Protein AF-0000000066468882 (afdb_homodimer)

Structure (mmCIF, N/CA/C/O backbone):
data_AF-0000000066468882-model_v1
#
loop_
_entity.id
_entity.type
_entity.pdbx_description
1 polymer 'Vitelline membrane outer layer protein 1 homolog'
#
loop_
_atom_site.group_PDB
_atom_site.id
_atom_site.type_symbol
_atom_site.label_atom_id
_atom_site.label_alt_id
_atom_site.label_comp_id
_atom_site.label_asym_id
_atom_site.label_entity_id
_atom_site.label_seq_id
_atom_site.pdbx_PDB_ins_code
_atom_site.Cartn_x
_atom_site.Cartn_y
_atom_site.Cartn_z
_atom_site.occupancy
_atom_site.B_iso_or_equiv
_atom_site.auth_seq_id
_atom_site.auth_comp_id
_atom_site.auth_asym_id
_atom_site.auth_atom_id
_atom_site.pdbx_PDB_model_num
ATOM 1 N N . MET A 1 1 ? -18.875 18.094 -6.953 1 34.47 1 MET A N 1
ATOM 2 C CA . MET A 1 1 ? -19.219 16.984 -6.059 1 34.47 1 MET A CA 1
ATOM 3 C C . MET A 1 1 ? -18.297 16.969 -4.836 1 34.47 1 MET A C 1
ATOM 5 O O . MET A 1 1 ? -17.078 17.047 -4.969 1 34.47 1 MET A O 1
ATOM 9 N N . ARG A 1 2 ? -18.766 17.344 -3.701 1 42.16 2 ARG A N 1
ATOM 10 C CA . ARG A 1 2 ? -18 17.547 -2.471 1 42.16 2 ARG A CA 1
ATOM 11 C C . ARG A 1 2 ? -17.25 16.266 -2.094 1 42.16 2 ARG A C 1
ATOM 13 O O . ARG A 1 2 ? -17.828 15.18 -2.094 1 42.16 2 ARG A O 1
ATOM 20 N N . GLU A 1 3 ? -15.914 16.344 -2.227 1 56.5 3 GLU A N 1
ATOM 21 C CA . GLU A 1 3 ? -15.141 15.164 -1.824 1 56.5 3 GLU A CA 1
ATOM 22 C C . GLU A 1 3 ? -15.539 14.695 -0.427 1 56.5 3 GLU A C 1
ATOM 24 O O . GLU A 1 3 ? -15.984 15.5 0.399 1 56.5 3 GLU A O 1
ATOM 29 N N . GLY A 1 4 ? -15.977 13.539 -0.253 1 59.12 4 GLY A N 1
ATOM 30 C CA . GLY A 1 4 ? -16.266 12.984 1.059 1 59.12 4 GLY A CA 1
ATOM 31 C C . GLY A 1 4 ? -15.164 13.242 2.07 1 59.12 4 GLY A C 1
ATOM 32 O O . GLY A 1 4 ? -14.102 13.758 1.723 1 59.12 4 GLY A O 1
ATOM 33 N N . PRO A 1 5 ? -15.336 13.086 3.314 1 67.44 5 PRO A N 1
ATOM 34 C CA . PRO A 1 5 ? -14.406 13.406 4.398 1 67.44 5 PRO A CA 1
ATOM 35 C C . PRO A 1 5 ? -13.039 12.758 4.207 1 67.44 5 PRO A C 1
ATOM 37 O O . PRO A 1 5 ? -12.055 13.203 4.809 1 67.44 5 PRO A O 1
ATOM 40 N N . PHE A 1 6 ? -12.953 11.773 3.312 1 76.81 6 PHE A N 1
ATOM 41 C CA . PHE A 1 6 ? -11.68 11.102 3.096 1 76.81 6 PHE A CA 1
ATOM 42 C C . PHE A 1 6 ? -11.125 11.43 1.715 1 76.81 6 PHE A C 1
ATOM 44 O O . PHE A 1 6 ? -10.117 10.859 1.294 1 76.81 6 PHE A O 1
ATOM 51 N N . GLY A 1 7 ? -11.797 12.359 1.016 1 85.12 7 GLY A N 1
ATOM 52 C CA . GLY A 1 7 ? -11.32 12.727 -0.309 1 85.12 7 GLY A CA 1
ATOM 53 C C . GLY A 1 7 ? -12.117 12.086 -1.427 1 85.12 7 GLY A C 1
ATOM 54 O O . GLY A 1 7 ? -13.242 11.625 -1.209 1 85.12 7 GLY A O 1
ATOM 55 N N . LYS A 1 8 ? -11.648 12.172 -2.568 1 88.94 8 LYS A N 1
ATOM 56 C CA . LYS A 1 8 ? -12.344 11.688 -3.754 1 88.94 8 LYS A CA 1
ATOM 57 C C . LYS A 1 8 ? -11.703 10.398 -4.273 1 88.94 8 LYS A C 1
ATOM 59 O O . LYS A 1 8 ? -10.484 10.242 -4.227 1 88.94 8 LYS A O 1
ATOM 64 N N . TRP A 1 9 ? -12.578 9.453 -4.715 1 94.75 9 TRP A N 1
ATOM 65 C CA . TRP A 1 9 ? -12.109 8.281 -5.445 1 94.75 9 TRP A CA 1
ATOM 66 C C . TRP A 1 9 ? -11.836 8.617 -6.906 1 94.75 9 TRP A C 1
ATOM 68 O O . TRP A 1 9 ? -12.688 9.188 -7.59 1 94.75 9 TRP A O 1
ATOM 78 N N . TYR A 1 10 ? -10.617 8.273 -7.316 1 95.25 10 TYR A N 1
ATOM 79 C CA . TYR A 1 10 ? -10.281 8.398 -8.727 1 95.25 10 TYR A CA 1
ATOM 80 C C . TYR A 1 10 ? -10.641 7.121 -9.492 1 95.25 10 TYR A C 1
ATOM 82 O O . TYR A 1 10 ? -11.008 6.113 -8.883 1 95.25 10 TYR A O 1
ATOM 90 N N . ASP A 1 11 ? -10.539 7.199 -10.781 1 96.5 11 ASP A N 1
ATOM 91 C CA . ASP A 1 11 ? -10.922 6.066 -11.617 1 96.5 11 ASP A CA 1
ATOM 92 C C . ASP A 1 11 ? -9.961 4.895 -11.438 1 96.5 11 ASP A C 1
ATOM 94 O O . ASP A 1 11 ? -8.781 5.09 -11.141 1 96.5 11 ASP A O 1
ATOM 98 N N . PHE A 1 12 ? -10.562 3.732 -11.633 1 97.81 12 PHE A N 1
ATOM 99 C CA . PHE A 1 12 ? -9.727 2.543 -11.656 1 97.81 12 PHE A CA 1
ATOM 100 C C . PHE A 1 12 ? -8.727 2.611 -12.805 1 97.81 12 PHE A C 1
ATOM 102 O O . PHE A 1 12 ? -9.07 3.033 -13.906 1 97.81 12 PHE A O 1
ATOM 109 N N . GLN A 1 13 ? -7.527 2.229 -12.539 1 97.88 13 GLN A N 1
ATOM 110 C CA . GLN A 1 13 ? -6.484 1.969 -13.523 1 97.88 13 GLN A CA 1
ATOM 111 C C . GLN A 1 13 ? -6.176 0.477 -13.617 1 97.88 13 GLN A C 1
ATOM 113 O O . GLN A 1 13 ? -6.043 -0.199 -12.594 1 97.88 13 GLN A O 1
ATOM 118 N N . TYR A 1 14 ? -6.004 -0.008 -14.859 1 97.88 14 TYR A N 1
ATOM 119 C CA . TYR A 1 14 ? -5.797 -1.44 -15.047 1 97.88 14 TYR A CA 1
ATOM 120 C C . TYR A 1 14 ? -4.5 -1.711 -15.797 1 97.88 14 TYR A C 1
ATOM 122 O O . TYR A 1 14 ? -4.145 -0.978 -16.719 1 97.88 14 TYR A O 1
ATOM 130 N N . CYS A 1 15 ? -3.924 -2.818 -15.367 1 97.06 15 CYS A N 1
ATOM 131 C CA . CYS A 1 15 ? -2.818 -3.334 -16.156 1 97.06 15 CYS A CA 1
ATOM 132 C C . CYS A 1 15 ? -3.305 -3.816 -17.531 1 97.06 15 CYS A C 1
ATOM 134 O O . CYS A 1 15 ? -4.453 -4.242 -17.656 1 97.06 15 CYS A O 1
ATOM 136 N N . PRO A 1 16 ? -2.34 -3.727 -18.562 1 95.19 16 PRO A N 1
ATOM 137 C CA . PRO A 1 16 ? -2.678 -4.359 -19.844 1 95.19 16 PRO A CA 1
ATOM 138 C C . PRO A 1 16 ? -2.982 -5.848 -19.703 1 95.19 16 PRO A C 1
ATOM 140 O O . PRO A 1 16 ? -2.646 -6.457 -18.688 1 95.19 16 PRO A O 1
ATOM 143 N N . ASN A 1 17 ? -3.502 -6.395 -20.797 1 92.5 17 ASN A N 1
ATOM 144 C CA . ASN A 1 17 ? -3.922 -7.793 -20.781 1 92.5 17 ASN A CA 1
ATOM 145 C C . ASN A 1 17 ? -2.783 -8.719 -20.375 1 92.5 17 ASN A C 1
ATOM 147 O O . ASN A 1 17 ? -1.642 -8.539 -20.797 1 92.5 17 ASN A O 1
ATOM 151 N N . ASN A 1 18 ? -3.066 -9.648 -19.422 1 90.25 18 ASN A N 1
ATOM 152 C CA . ASN A 1 18 ? -2.188 -10.734 -19 1 90.25 18 ASN A CA 1
ATOM 153 C C . ASN A 1 18 ? -1.097 -10.234 -18.062 1 90.25 18 ASN A C 1
ATOM 155 O O . ASN A 1 18 ? -0.127 -10.945 -17.781 1 90.25 18 ASN A O 1
ATOM 159 N N . LEU A 1 19 ? -1.246 -8.977 -17.703 1 93.31 19 LEU A N 1
ATOM 160 C CA . LEU A 1 19 ? -0.323 -8.445 -16.703 1 93.31 19 LEU A CA 1
ATOM 161 C C . LEU A 1 19 ? -1.025 -8.242 -15.367 1 93.31 19 LEU A C 1
ATOM 163 O O . LEU A 1 19 ? -2.244 -8.062 -15.328 1 93.31 19 LEU A O 1
ATOM 167 N N . VAL A 1 20 ? -0.262 -8.32 -14.328 1 94.5 20 VAL A N 1
ATOM 168 C CA . VAL A 1 20 ? -0.757 -8.102 -12.977 1 94.5 20 VAL A CA 1
ATOM 169 C C . VAL A 1 20 ? 0.177 -7.145 -12.234 1 94.5 20 VAL A C 1
ATOM 171 O O . VAL A 1 20 ? 1.27 -6.836 -12.711 1 94.5 20 VAL A O 1
ATOM 174 N N . ILE A 1 21 ? -0.266 -6.66 -11.102 1 94.81 21 ILE A N 1
ATOM 175 C CA . ILE A 1 21 ? 0.556 -5.75 -10.312 1 94.81 21 ILE A CA 1
ATOM 176 C C . ILE A 1 21 ? 1.618 -6.543 -9.555 1 94.81 21 ILE A C 1
ATOM 178 O O . ILE A 1 21 ? 1.295 -7.477 -8.812 1 94.81 21 ILE A O 1
ATOM 182 N N . VAL A 1 22 ? 2.881 -6.148 -9.742 1 93.25 22 VAL A N 1
ATOM 183 C CA . VAL A 1 22 ? 3.963 -6.957 -9.188 1 93.25 22 VAL A CA 1
ATOM 184 C C . VAL A 1 22 ? 4.824 -6.105 -8.258 1 93.25 22 VAL A C 1
ATOM 186 O O . VAL A 1 22 ? 5.805 -6.594 -7.691 1 93.25 22 VAL A O 1
ATOM 189 N N . GLY A 1 23 ? 4.516 -4.828 -8.07 1 94.69 23 GLY A N 1
ATOM 190 C CA . GLY A 1 23 ? 5.293 -3.93 -7.234 1 94.69 23 GLY A CA 1
ATOM 191 C C . GLY A 1 23 ? 4.656 -2.561 -7.074 1 94.69 23 GLY A C 1
ATOM 192 O O . GLY A 1 23 ? 3.557 -2.32 -7.574 1 94.69 23 GLY A O 1
ATOM 193 N N . PHE A 1 24 ? 5.348 -1.737 -6.406 1 96.75 24 PHE A N 1
ATOM 194 C CA . PHE A 1 24 ? 4.797 -0.41 -6.156 1 96.75 24 PHE A CA 1
ATOM 195 C C . PHE A 1 24 ? 5.891 0.551 -5.699 1 96.75 24 PHE A C 1
ATOM 197 O O . PHE A 1 24 ? 7.016 0.134 -5.422 1 96.75 24 PHE A O 1
ATOM 204 N N . ARG A 1 25 ? 5.574 1.765 -5.652 1 97.5 25 ARG A N 1
ATOM 205 C CA . ARG A 1 25 ? 6.254 2.809 -4.895 1 97.5 25 ARG A CA 1
ATOM 206 C C . ARG A 1 25 ? 5.254 3.834 -4.359 1 97.5 25 ARG A C 1
ATOM 208 O O . ARG A 1 25 ? 4.172 4 -4.922 1 97.5 25 ARG A O 1
ATOM 215 N N . LEU A 1 26 ? 5.66 4.52 -3.246 1 96.62 26 LEU A N 1
ATOM 216 C CA . LEU A 1 26 ? 4.82 5.566 -2.67 1 96.62 26 LEU A CA 1
ATOM 217 C C . LEU A 1 26 ? 5.402 6.945 -2.959 1 96.62 26 LEU A C 1
ATOM 219 O O . LEU A 1 26 ? 6.609 7.082 -3.174 1 96.62 26 LEU A O 1
ATOM 223 N N . LYS A 1 27 ? 4.504 7.941 -3.092 1 93.38 27 LYS A N 1
ATOM 224 C CA . LYS A 1 27 ? 4.902 9.352 -3.07 1 93.38 27 LYS A CA 1
ATOM 225 C C . LYS A 1 27 ? 4.66 9.969 -1.696 1 93.38 27 LYS A C 1
ATOM 227 O O . LYS A 1 27 ? 3.535 9.953 -1.193 1 93.38 27 LYS A O 1
ATOM 232 N N . SER A 1 28 ? 5.734 10.414 -1.052 1 89.5 28 SER A N 1
ATOM 23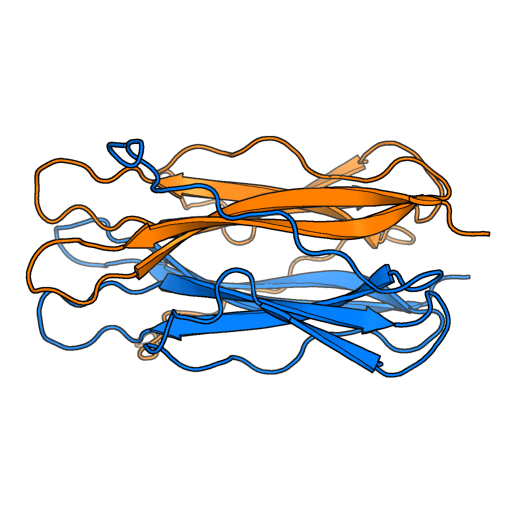3 C CA . SER A 1 28 ? 5.594 10.922 0.312 1 89.5 28 SER A CA 1
ATOM 234 C C . SER A 1 28 ? 6.137 12.336 0.437 1 89.5 28 SER A C 1
ATOM 236 O O . SER A 1 28 ? 6.973 12.766 -0.366 1 89.5 28 SER A O 1
ATOM 238 N N . GLU A 1 29 ? 5.621 13.078 1.418 1 81.94 29 GLU A N 1
ATOM 239 C CA . GLU A 1 29 ? 6.094 14.43 1.711 1 81.94 29 GLU A CA 1
ATOM 240 C C . GLU A 1 29 ? 6.668 14.516 3.121 1 81.94 29 GLU A C 1
ATOM 242 O O . GLU A 1 29 ? 6.141 13.906 4.055 1 81.94 29 GLU A O 1
ATOM 247 N N . ARG A 1 30 ? 7.816 15.242 3.229 1 68.5 30 ARG A N 1
ATOM 248 C CA . ARG A 1 30 ? 8.5 15.461 4.5 1 68.5 30 ARG A CA 1
ATOM 249 C C . ARG A 1 30 ? 7.762 16.5 5.344 1 68.5 30 ARG A C 1
ATOM 251 O O . ARG A 1 30 ? 7.016 17.328 4.812 1 68.5 30 ARG A O 1
ATOM 258 N N . GLN A 1 31 ? 8.086 16.25 6.723 1 60.16 31 GLN A N 1
ATOM 259 C CA . GLN A 1 31 ? 7.574 17.266 7.633 1 60.16 31 GLN A CA 1
ATOM 260 C C . GLN A 1 31 ? 8.211 18.625 7.359 1 60.16 31 GLN A C 1
ATOM 262 O O . GLN A 1 31 ? 9.438 18.734 7.273 1 60.16 31 GLN A O 1
ATOM 267 N N . SER A 1 32 ? 7.742 19.391 6.574 1 52.97 32 SER A N 1
ATOM 268 C CA . SER A 1 32 ? 8.305 20.734 6.5 1 52.97 32 SER A CA 1
ATOM 269 C C . SER A 1 32 ? 7.883 21.578 7.699 1 52.97 32 SER A C 1
ATOM 271 O O . SER A 1 32 ? 6.949 21.219 8.414 1 52.97 32 SER A O 1
ATOM 273 N N . ASN A 1 33 ? 8.789 22.516 8.281 1 45.72 33 ASN A N 1
ATOM 274 C CA . ASN A 1 33 ? 8.57 23.484 9.344 1 45.72 33 ASN A CA 1
ATOM 275 C C . ASN A 1 33 ? 7.105 23.906 9.422 1 45.72 33 ASN A C 1
ATOM 277 O O . ASN A 1 33 ? 6.664 24.453 10.438 1 45.72 33 ASN A O 1
ATOM 281 N N . ALA A 1 34 ? 6.605 24.469 8.445 1 44.84 34 ALA A N 1
ATOM 282 C CA . ALA A 1 34 ? 5.258 25.016 8.586 1 44.84 34 ALA A CA 1
ATOM 283 C C . ALA A 1 34 ? 4.266 23.922 8.992 1 44.84 34 ALA A C 1
ATOM 285 O O . ALA A 1 34 ? 4.648 22.766 9.188 1 44.84 34 ALA A O 1
ATOM 286 N N . VAL A 1 35 ? 2.998 24.109 8.953 1 45.34 35 VAL A N 1
ATOM 287 C CA . VAL A 1 35 ? 1.764 23.344 9.109 1 45.34 35 VAL A CA 1
ATOM 288 C C . VAL A 1 35 ? 1.921 21.969 8.461 1 45.34 35 VAL A C 1
ATOM 290 O O . VAL A 1 35 ? 0.93 21.281 8.195 1 45.34 35 VAL A O 1
ATOM 293 N N . ASP A 1 36 ? 3.098 21.484 8.047 1 48.78 36 ASP A N 1
ATOM 294 C CA . ASP A 1 36 ? 3.426 20.594 6.938 1 48.78 36 ASP A CA 1
ATOM 295 C C . ASP A 1 36 ? 3.059 19.141 7.266 1 48.78 36 ASP A C 1
ATOM 297 O O . ASP A 1 36 ? 3.486 18.609 8.289 1 48.78 36 ASP A O 1
ATOM 301 N N . ASP A 1 37 ? 2.107 18.547 6.711 1 56.31 37 ASP A N 1
ATOM 302 C CA . ASP A 1 37 ? 1.443 17.266 6.547 1 56.31 37 ASP A CA 1
ATOM 303 C C . ASP A 1 37 ? 2.428 16.188 6.078 1 56.31 37 ASP A C 1
ATOM 305 O O . ASP A 1 37 ? 3.291 16.453 5.238 1 56.31 37 ASP A O 1
ATOM 309 N N . ALA A 1 38 ? 2.828 15.164 7.047 1 67.06 38 ALA A N 1
ATOM 310 C CA . ALA A 1 38 ? 3.617 13.992 6.68 1 67.06 38 ALA A CA 1
ATOM 311 C C . ALA A 1 38 ? 2.715 12.82 6.301 1 67.06 38 ALA A C 1
ATOM 313 O O . ALA A 1 38 ? 1.616 12.672 6.84 1 67.06 38 ALA A O 1
ATOM 314 N N . GLY A 1 39 ? 3.029 12.266 5.215 1 85.38 39 GLY A N 1
ATOM 315 C CA . GLY A 1 39 ? 2.352 11.031 4.863 1 85.38 39 GLY A CA 1
ATOM 316 C C . GLY A 1 39 ? 2.428 10.711 3.383 1 85.38 39 GLY A C 1
ATOM 317 O O . GLY A 1 39 ? 3.016 11.469 2.607 1 85.38 39 GLY A O 1
ATOM 318 N N . ALA A 1 40 ? 1.896 9.656 3.09 1 91.25 40 ALA A N 1
ATOM 319 C CA . ALA A 1 40 ? 1.792 9.258 1.688 1 91.25 40 ALA A CA 1
ATOM 320 C C . ALA A 1 40 ? 0.794 10.141 0.943 1 91.25 40 ALA A C 1
ATOM 322 O O . ALA A 1 40 ? -0.266 10.477 1.478 1 91.25 40 ALA A O 1
ATOM 323 N N . LEU A 1 41 ? 1.202 10.531 -0.207 1 89.88 41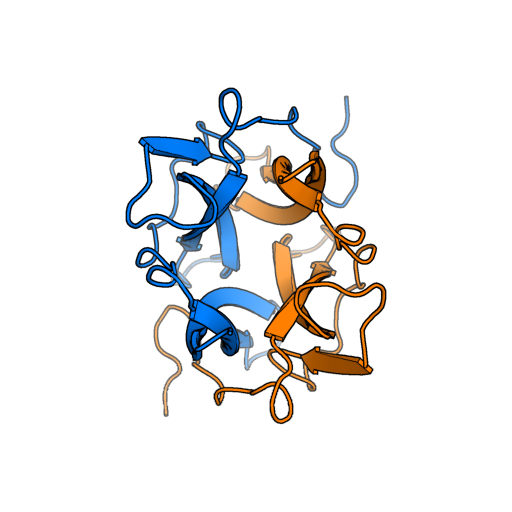 LEU A N 1
ATOM 324 C CA . LEU A 1 41 ? 0.381 11.414 -1.027 1 89.88 41 LEU A CA 1
ATOM 325 C C . LEU A 1 41 ? -0.222 10.656 -2.205 1 89.88 41 LEU A C 1
ATOM 327 O O . LEU A 1 41 ? -1.258 11.055 -2.742 1 89.88 41 LEU A O 1
ATOM 331 N N . ASN A 1 42 ? 0.467 9.656 -2.652 1 94.25 42 ASN A N 1
ATOM 332 C CA . ASN A 1 42 ? 0.094 8.898 -3.842 1 94.25 42 ASN A CA 1
ATOM 333 C C . ASN A 1 42 ? 0.778 7.535 -3.873 1 94.25 42 ASN A C 1
ATOM 335 O O . ASN A 1 42 ? 1.616 7.238 -3.021 1 94.25 42 ASN A O 1
ATOM 339 N N . ILE A 1 43 ? 0.306 6.648 -4.777 1 97.81 43 ILE A N 1
ATOM 340 C CA . ILE A 1 43 ? 0.93 5.352 -5.023 1 97.81 43 ILE A CA 1
ATOM 341 C C . ILE A 1 43 ? 1.072 5.121 -6.527 1 97.81 43 ILE A C 1
ATOM 343 O O . ILE A 1 43 ? 0.202 5.52 -7.309 1 97.81 43 ILE A O 1
ATOM 347 N N . ALA A 1 44 ? 2.191 4.59 -6.902 1 98 44 ALA A N 1
ATOM 348 C CA . ALA A 1 44 ? 2.371 4.016 -8.234 1 98 44 ALA A CA 1
ATOM 349 C C . ALA A 1 44 ? 2.568 2.504 -8.156 1 98 44 ALA A C 1
ATOM 351 O O . ALA A 1 44 ? 3.256 2.008 -7.258 1 98 44 ALA A O 1
ATOM 352 N N . VAL A 1 45 ? 1.915 1.81 -9.188 1 97.38 45 VAL A N 1
ATOM 353 C CA . VAL A 1 45 ? 2.062 0.357 -9.203 1 97.38 45 VAL A CA 1
ATOM 354 C C . VAL A 1 45 ? 2.672 -0.085 -10.531 1 97.38 45 VAL A C 1
ATOM 356 O O . VAL A 1 45 ? 2.547 0.612 -11.547 1 97.38 45 VAL A O 1
ATOM 359 N N . PHE A 1 46 ? 3.299 -1.261 -10.492 1 96.31 46 PHE A N 1
ATOM 360 C CA . PHE A 1 46 ? 4.012 -1.812 -11.641 1 96.31 46 PHE A CA 1
ATOM 361 C C . PHE A 1 46 ? 3.289 -3.037 -12.188 1 96.31 46 PHE A C 1
ATOM 363 O O . PHE A 1 46 ? 2.955 -3.955 -11.438 1 96.31 46 PHE A O 1
ATOM 370 N N . CYS A 1 47 ? 3.119 -3.029 -13.508 1 96.06 47 CYS A N 1
ATOM 371 C CA . CYS A 1 47 ? 2.496 -4.168 -14.172 1 96.06 47 CYS A CA 1
ATOM 372 C C . CYS A 1 47 ? 3.547 -5.074 -14.797 1 96.06 47 CYS A C 1
ATOM 374 O O . CYS A 1 47 ? 4.426 -4.605 -15.523 1 96.06 47 CYS A O 1
ATOM 376 N N . GLY A 1 48 ? 3.436 -6.301 -14.461 1 93.38 48 GLY A N 1
ATOM 377 C CA . GLY A 1 48 ? 4.289 -7.32 -15.039 1 93.38 48 GLY A CA 1
ATOM 378 C C . GLY A 1 48 ? 3.641 -8.695 -15.078 1 93.38 48 GLY A C 1
ATOM 379 O O . GLY A 1 48 ? 2.447 -8.828 -14.797 1 93.38 48 GLY A O 1
ATOM 380 N N . THR A 1 49 ? 4.398 -9.633 -15.594 1 87.38 49 THR A N 1
ATOM 381 C CA . THR A 1 49 ? 3.924 -11.008 -15.586 1 87.38 49 THR A CA 1
ATOM 382 C C . THR A 1 49 ? 4.113 -11.641 -14.211 1 87.38 49 THR A C 1
ATOM 384 O O . THR A 1 49 ? 5.023 -11.266 -13.469 1 87.38 49 THR A O 1
ATOM 387 N N . PRO A 1 50 ? 3.146 -12.453 -13.758 1 76.31 50 PRO A N 1
ATOM 388 C CA . PRO A 1 50 ? 3.262 -13.055 -12.422 1 76.31 50 PRO A CA 1
ATOM 389 C C . PRO A 1 50 ? 4.621 -13.703 -12.188 1 76.31 50 PRO A C 1
ATOM 391 O O . PRO A 1 50 ? 5.09 -13.766 -11.047 1 76.31 50 PRO A O 1
ATOM 394 N N . ASN A 1 51 ? 5.27 -14.211 -13.164 1 67.06 51 ASN A N 1
ATOM 395 C CA . ASN A 1 51 ? 6.465 -15.031 -12.984 1 67.06 51 ASN A CA 1
ATOM 396 C C . ASN A 1 51 ? 7.715 -14.32 -13.5 1 67.06 51 ASN A C 1
ATOM 398 O O . ASN A 1 51 ? 8.758 -14.953 -13.688 1 67.06 51 ASN A O 1
ATOM 402 N N . HIS A 1 52 ? 7.547 -13.094 -13.852 1 60.78 52 HIS A N 1
ATOM 403 C CA . HIS A 1 52 ? 8.742 -12.539 -14.469 1 60.78 52 HIS A CA 1
ATOM 404 C C . HIS A 1 52 ? 9.133 -11.219 -13.812 1 60.78 52 HIS A C 1
ATOM 406 O O . HIS A 1 52 ? 8.281 -10.516 -13.266 1 60.78 52 HIS A O 1
ATOM 412 N N . ARG A 1 53 ? 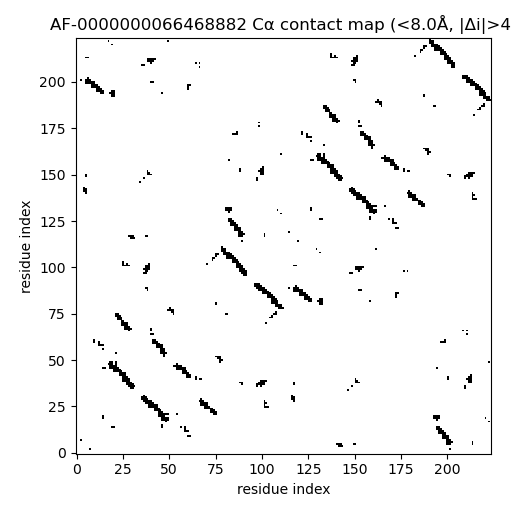10.438 -11.023 -14.031 1 62.59 53 ARG A N 1
ATOM 413 C CA . ARG A 1 53 ? 11.141 -9.836 -13.555 1 62.59 53 ARG A CA 1
ATOM 414 C C . ARG A 1 53 ? 10.781 -8.617 -14.398 1 62.59 53 ARG A C 1
ATOM 416 O O . ARG A 1 53 ? 10.539 -8.734 -15.602 1 62.59 53 ARG A O 1
ATOM 423 N N . GLY A 1 54 ? 10.594 -7.59 -13.734 1 68.5 54 GLY A N 1
ATOM 424 C CA . GLY A 1 54 ? 10.461 -6.301 -14.391 1 68.5 54 GLY A CA 1
ATOM 425 C C . GLY A 1 54 ? 9.023 -5.848 -14.523 1 68.5 54 GLY A C 1
ATOM 426 O O . GLY A 1 54 ? 8.102 -6.543 -14.086 1 68.5 54 GLY A O 1
ATOM 427 N N . HIS A 1 55 ? 8.891 -4.648 -14.648 1 77.75 55 HIS A N 1
ATOM 428 C CA . HIS A 1 55 ? 7.562 -4.113 -14.93 1 77.75 55 HIS A CA 1
ATOM 429 C C . HIS A 1 55 ? 7.523 -3.449 -16.312 1 77.75 55 HIS A C 1
ATOM 431 O O . HIS A 1 55 ? 8.555 -2.996 -16.812 1 77.75 55 HIS A O 1
ATOM 437 N N . ILE A 1 56 ? 6.469 -3.613 -16.922 1 81.88 56 ILE A N 1
ATOM 438 C CA . ILE A 1 56 ? 6.238 -3.143 -18.281 1 81.88 56 ILE A CA 1
ATOM 439 C C . ILE A 1 56 ? 5.559 -1.776 -18.25 1 81.88 56 ILE A C 1
ATOM 441 O O . ILE A 1 56 ? 5.91 -0.88 -19.016 1 81.88 56 ILE A O 1
ATOM 445 N N . VAL A 1 57 ? 4.66 -1.651 -17.391 1 92.81 57 VAL A N 1
ATOM 446 C CA . VAL A 1 57 ? 3.834 -0.451 -17.328 1 92.81 57 VAL A CA 1
ATOM 447 C C . VAL A 1 57 ? 3.752 0.034 -15.875 1 92.81 57 VAL A C 1
ATOM 449 O O . VAL A 1 57 ? 3.678 -0.774 -14.945 1 92.81 57 VAL A O 1
ATOM 452 N N . THR A 1 58 ? 3.824 1.332 -15.734 1 96.19 58 THR A N 1
ATOM 453 C CA . THR A 1 58 ? 3.588 1.96 -14.438 1 96.19 58 THR A CA 1
ATOM 454 C C . THR A 1 58 ? 2.248 2.689 -14.43 1 96.19 58 THR A C 1
ATOM 456 O O . THR A 1 58 ? 1.929 3.426 -15.359 1 96.19 58 THR A O 1
ATOM 459 N N . LEU A 1 59 ? 1.441 2.412 -13.383 1 97.31 59 LEU A N 1
ATOM 460 C CA . LEU A 1 59 ? 0.186 3.117 -13.141 1 97.31 59 LEU A CA 1
ATOM 461 C C . LEU A 1 59 ? 0.284 3.992 -11.898 1 97.31 59 LEU A C 1
ATOM 463 O O . LEU A 1 59 ? 0.807 3.559 -10.867 1 97.31 59 LEU A O 1
ATOM 467 N N . GLU A 1 60 ? -0.199 5.23 -12.055 1 96.5 60 GLU A N 1
ATOM 468 C CA . GLU A 1 60 ? -0.256 6.117 -10.891 1 96.5 60 GLU A CA 1
ATOM 469 C C . GLU A 1 60 ? -1.688 6.277 -10.391 1 96.5 60 GLU A C 1
ATOM 471 O O . GLU A 1 60 ? -2.621 6.402 -11.188 1 96.5 60 GLU A O 1
ATOM 476 N N . GLY A 1 61 ? -1.836 6.223 -9.062 1 96.31 61 GLY A N 1
ATOM 477 C CA . GLY A 1 61 ? -3.156 6.469 -8.508 1 96.31 61 GLY A CA 1
ATOM 478 C C . GLY A 1 61 ? -3.789 7.75 -9.016 1 96.31 61 GLY A C 1
ATOM 479 O O . GLY A 1 61 ? -4.961 7.758 -9.406 1 96.31 61 GLY A O 1
ATOM 480 N N . GLU A 1 62 ? -2.998 8.797 -8.961 1 93.56 62 GLU A N 1
ATOM 481 C CA . GLU A 1 62 ? -3.383 10.086 -9.516 1 93.56 62 GLU A CA 1
ATOM 482 C C . GLU A 1 62 ? -2.176 10.82 -10.094 1 93.56 62 GLU A C 1
ATOM 484 O O . GLU A 1 62 ? -1.291 11.258 -9.359 1 93.56 62 GLU A O 1
ATOM 489 N N . VAL A 1 63 ? -2.215 11.062 -11.414 1 92.06 63 VAL A N 1
ATOM 490 C CA . VAL A 1 63 ? -1.046 11.539 -12.141 1 92.06 63 VAL A CA 1
ATOM 491 C C . VAL A 1 63 ? -0.825 13.023 -11.844 1 92.06 63 VAL A C 1
ATOM 493 O O . VAL A 1 63 ? 0.258 13.555 -12.094 1 92.06 63 VAL A O 1
ATOM 496 N N . ASN A 1 64 ? -1.779 13.758 -11.258 1 88.81 64 ASN A N 1
ATOM 497 C CA . ASN A 1 64 ? -1.689 15.203 -11.086 1 88.81 64 ASN A CA 1
ATOM 498 C C . ASN A 1 64 ? -1.132 15.57 -9.711 1 88.81 64 ASN A C 1
ATOM 500 O O . ASN A 1 64 ? -1.081 16.75 -9.352 1 88.81 64 ASN A O 1
ATOM 504 N N . ILE A 1 65 ? -0.844 14.539 -8.93 1 87.5 65 ILE A N 1
ATOM 505 C CA . ILE A 1 65 ? -0.178 14.836 -7.668 1 87.5 65 ILE A CA 1
ATOM 506 C C . ILE A 1 65 ? 1.288 15.172 -7.926 1 87.5 65 ILE A C 1
ATOM 508 O O . ILE A 1 65 ? 2.092 14.289 -8.234 1 87.5 65 ILE A O 1
ATOM 512 N N . LYS A 1 66 ? 1.663 16.438 -7.707 1 83.44 66 LYS A N 1
ATOM 513 C CA . LYS A 1 66 ? 2.998 16.906 -8.078 1 83.44 66 LYS A CA 1
ATOM 514 C C . LYS A 1 66 ? 3.904 17 -6.852 1 83.44 66 LYS A C 1
ATOM 516 O O . LYS A 1 66 ? 5.129 17.016 -6.98 1 83.44 66 LYS A O 1
ATOM 521 N N . SER A 1 67 ? 3.371 17.109 -5.742 1 81.88 67 SER A N 1
ATOM 522 C CA . SER A 1 67 ? 4.148 17.234 -4.516 1 81.88 67 SER A CA 1
ATOM 523 C C . SER A 1 67 ? 4.738 15.898 -4.098 1 81.88 67 SER A C 1
ATOM 525 O O . SER A 1 67 ? 4.309 14.844 -4.578 1 81.88 67 SER A O 1
ATOM 527 N N . GLY A 1 68 ? 5.734 16 -3.217 1 86.5 68 GLY A N 1
ATOM 528 C CA . GLY A 1 68 ? 6.301 14.797 -2.637 1 86.5 68 GLY A CA 1
ATOM 529 C C . GLY A 1 68 ? 7.387 14.172 -3.496 1 86.5 68 GLY A C 1
ATOM 530 O O . GLY A 1 68 ? 7.703 14.688 -4.57 1 86.5 68 GLY A O 1
ATOM 531 N N . LYS A 1 69 ? 7.973 13.156 -2.969 1 89.12 69 LYS A N 1
ATOM 532 C CA . LYS A 1 69 ? 9.016 12.375 -3.635 1 89.12 69 LYS A CA 1
ATOM 533 C C . LYS A 1 69 ? 8.672 10.891 -3.635 1 89.12 69 LYS A C 1
ATOM 535 O O . LYS A 1 69 ? 8.148 10.367 -2.646 1 89.12 69 LYS A O 1
ATOM 540 N N . TRP A 1 70 ? 9.008 10.281 -4.766 1 94.62 70 TRP A N 1
ATOM 541 C CA . TRP A 1 70 ? 8.781 8.844 -4.852 1 94.62 70 TRP A CA 1
ATOM 542 C C . TRP A 1 70 ? 9.812 8.086 -4.02 1 94.62 70 TRP A C 1
ATOM 544 O O . TRP A 1 70 ? 10.992 8.43 -4.016 1 94.62 70 TRP A O 1
ATOM 554 N N . THR A 1 71 ? 9.273 7.105 -3.336 1 95 71 THR A N 1
ATOM 555 C CA . THR A 1 71 ? 10.156 6.184 -2.633 1 95 71 THR A CA 1
ATOM 556 C C . THR A 1 71 ? 10.773 5.18 -3.605 1 95 71 THR A C 1
ATOM 558 O O . THR A 1 71 ? 10.477 5.207 -4.801 1 95 71 THR A O 1
ATOM 561 N N . ALA A 1 72 ? 11.648 4.355 -3.105 1 94.94 72 ALA A N 1
ATOM 562 C CA . ALA A 1 72 ? 12.25 3.309 -3.928 1 94.94 72 ALA A CA 1
ATOM 563 C C . ALA A 1 72 ? 11.195 2.332 -4.43 1 94.94 72 ALA A C 1
ATOM 565 O O . ALA A 1 72 ? 10.203 2.076 -3.746 1 94.94 72 ALA A O 1
ATOM 566 N N . ASP A 1 73 ? 11.516 1.761 -5.59 1 94.56 73 ASP A N 1
ATOM 567 C CA . ASP A 1 73 ? 10.641 0.731 -6.137 1 94.56 73 ASP A CA 1
ATOM 568 C C . ASP A 1 73 ? 10.695 -0.542 -5.297 1 94.56 73 ASP A C 1
ATOM 570 O O . ASP A 1 73 ? 11.773 -0.999 -4.922 1 94.56 73 ASP A O 1
ATOM 574 N N . GLN A 1 74 ? 9.516 -1.106 -5.07 1 94.44 74 GLN A N 1
ATOM 575 C CA . GLN A 1 74 ? 9.406 -2.367 -4.344 1 94.44 74 GLN A CA 1
ATOM 576 C C . GLN A 1 74 ? 8.859 -3.473 -5.242 1 94.44 74 GLN A C 1
ATOM 578 O O . GLN A 1 74 ? 7.762 -3.346 -5.797 1 94.44 74 GLN A O 1
ATOM 583 N N . PHE A 1 75 ? 9.508 -4.578 -5.449 1 92.62 75 PHE A N 1
ATOM 584 C CA . PHE A 1 75 ? 9.039 -5.762 -6.16 1 92.62 75 PHE A CA 1
ATOM 585 C C . PHE A 1 75 ? 9.836 -6.988 -5.75 1 92.62 75 PHE A C 1
ATOM 587 O O . PHE A 1 75 ? 10.938 -6.867 -5.203 1 92.62 75 PHE A O 1
ATOM 594 N N . CYS A 1 76 ? 9.32 -8.086 -6.02 1 92.31 76 CYS A N 1
ATOM 595 C CA . CYS A 1 76 ? 10.016 -9.344 -5.766 1 92.31 76 CYS A CA 1
ATOM 596 C C . CYS A 1 76 ? 10.516 -9.961 -7.062 1 92.31 76 CYS A C 1
ATOM 598 O O . CYS A 1 76 ? 9.891 -9.805 -8.109 1 92.31 76 CYS A O 1
ATOM 600 N N . PRO A 1 77 ? 11.68 -10.68 -6.977 1 88.75 77 PRO A N 1
ATOM 601 C CA . PRO A 1 77 ? 12.094 -11.438 -8.156 1 88.75 77 PRO A CA 1
ATOM 602 C C . PRO A 1 77 ? 11.156 -12.602 -8.469 1 88.75 77 PRO A C 1
ATOM 604 O O . PRO A 1 77 ? 10.258 -12.906 -7.684 1 88.75 77 PRO A O 1
ATOM 607 N N . SER A 1 78 ? 11.414 -13.133 -9.664 1 84.69 78 SER A N 1
ATOM 608 C CA . SER A 1 78 ? 10.617 -14.289 -10.055 1 84.69 78 SER A CA 1
ATOM 609 C C . SER A 1 78 ? 10.68 -15.391 -9.008 1 84.69 78 SER A C 1
ATOM 611 O O . SER A 1 78 ? 11.75 -15.656 -8.438 1 84.69 78 SER A O 1
ATOM 613 N N . ASN A 1 79 ? 9.539 -16.062 -8.711 1 87.5 79 ASN A N 1
ATOM 614 C CA . ASN A 1 79 ? 9.398 -17.188 -7.797 1 87.5 79 ASN A CA 1
ATOM 615 C C . ASN A 1 79 ? 9.508 -16.75 -6.34 1 87.5 79 ASN A C 1
ATOM 617 O O 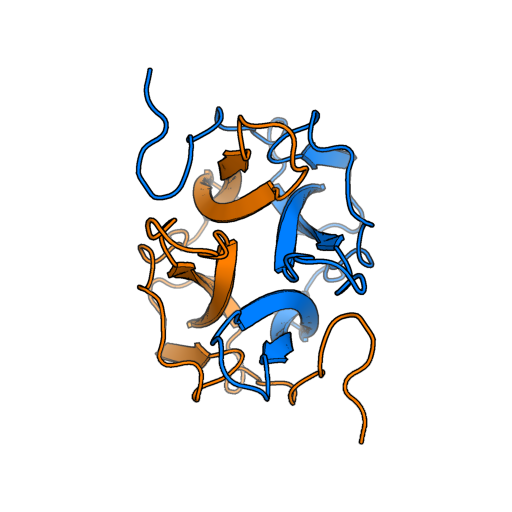. ASN A 1 79 ? 9.781 -17.562 -5.457 1 87.5 79 ASN A O 1
ATOM 621 N N . PHE A 1 80 ? 9.477 -15.492 -6.086 1 90.19 80 PHE A N 1
ATOM 622 C CA . PHE A 1 80 ? 9.414 -14.953 -4.734 1 90.19 80 PHE A CA 1
ATOM 623 C C . PHE A 1 80 ? 8.117 -14.188 -4.516 1 90.19 80 PHE A C 1
ATOM 625 O O . PHE A 1 80 ? 7.508 -13.703 -5.473 1 90.19 80 PHE A O 1
ATOM 632 N N . ALA A 1 81 ? 7.723 -14.07 -3.285 1 91.5 81 ALA A N 1
ATOM 633 C CA . ALA A 1 81 ? 6.559 -13.281 -2.877 1 91.5 81 ALA A CA 1
ATOM 634 C C . ALA A 1 81 ? 6.836 -12.531 -1.578 1 91.5 81 ALA A C 1
ATOM 636 O O . ALA A 1 81 ? 7.703 -12.93 -0.795 1 91.5 81 ALA A O 1
ATOM 637 N N . VAL A 1 82 ? 6.102 -11.422 -1.437 1 94.5 82 VAL A N 1
ATOM 638 C CA . VAL A 1 82 ? 6.32 -10.602 -0.251 1 94.5 82 VAL A CA 1
ATOM 639 C C . VAL A 1 82 ? 5.969 -11.398 1.003 1 94.5 82 VAL A C 1
ATOM 641 O O . VAL A 1 82 ? 4.875 -11.961 1.104 1 94.5 82 VAL A O 1
ATOM 644 N N . CYS A 1 83 ? 6.879 -11.453 1.896 1 96.81 83 CYS A N 1
ATOM 645 C CA . CYS A 1 83 ? 6.605 -12.203 3.119 1 96.81 83 CYS A CA 1
ATOM 646 C C . CYS A 1 83 ? 6.902 -11.359 4.352 1 96.81 83 CYS A C 1
ATOM 648 O O . CYS A 1 83 ? 6.625 -11.773 5.477 1 96.81 83 CYS A O 1
ATOM 650 N N . GLY A 1 84 ? 7.445 -10.148 4.211 1 98 84 GLY A N 1
ATOM 651 C CA . GLY A 1 84 ? 7.738 -9.234 5.305 1 98 84 GLY A CA 1
ATOM 652 C C . GLY A 1 84 ? 7.613 -7.773 4.91 1 98 84 GLY A C 1
ATOM 653 O O . GLY A 1 84 ? 7.863 -7.41 3.758 1 98 84 GLY A O 1
ATOM 654 N N . ILE A 1 85 ? 7.215 -6.938 5.82 1 98.5 85 ILE A N 1
ATOM 655 C CA . ILE A 1 85 ? 7.184 -5.504 5.559 1 98.5 85 ILE A CA 1
ATOM 656 C C . ILE A 1 85 ? 7.688 -4.746 6.781 1 98.5 85 ILE A C 1
ATOM 658 O O . ILE A 1 85 ? 7.656 -5.266 7.898 1 98.5 85 ILE A O 1
ATOM 662 N N . ARG A 1 86 ? 8.117 -3.531 6.629 1 98.25 86 ARG A N 1
ATOM 663 C CA . ARG A 1 86 ? 8.234 -2.512 7.668 1 98.25 86 ARG A CA 1
ATOM 664 C C . ARG A 1 86 ? 7.723 -1.164 7.172 1 98.25 86 ARG A C 1
ATOM 666 O O . ARG A 1 86 ? 7.625 -0.937 5.961 1 98.25 86 ARG A O 1
ATOM 673 N N . THR A 1 87 ? 7.41 -0.378 8.18 1 96.69 87 THR A N 1
ATOM 674 C CA . THR A 1 87 ? 6.785 0.891 7.828 1 96.69 87 THR A CA 1
ATOM 675 C C . THR A 1 87 ? 7.582 2.062 8.398 1 96.69 87 THR A C 1
ATOM 677 O O . THR A 1 87 ? 8.219 1.939 9.445 1 96.69 87 THR A O 1
ATOM 680 N N . GLN A 1 88 ? 7.633 3.135 7.633 1 94.31 88 GLN A N 1
ATOM 681 C CA . GLN A 1 88 ? 8.109 4.434 8.094 1 94.31 88 GLN A CA 1
ATOM 682 C C . GLN A 1 88 ? 6.945 5.359 8.438 1 94.31 88 GLN A C 1
ATOM 684 O O . GLN A 1 88 ? 6.184 5.758 7.551 1 94.31 88 GLN A O 1
ATOM 689 N N . ILE A 1 89 ? 6.84 5.621 9.766 1 90.31 89 ILE A N 1
ATOM 690 C CA . ILE A 1 89 ? 5.684 6.363 10.25 1 90.31 89 ILE A CA 1
ATOM 691 C C . ILE A 1 89 ? 6.145 7.57 11.062 1 90.31 89 ILE A C 1
ATOM 693 O O . ILE A 1 89 ? 7.043 7.453 11.898 1 90.31 89 ILE A O 1
ATOM 697 N N . GLU A 1 90 ? 5.641 8.68 10.68 1 83.88 90 GLU A N 1
ATOM 698 C CA . GLU A 1 90 ? 5.891 9.883 11.461 1 83.88 90 GLU A CA 1
ATOM 699 C C . GLU A 1 90 ? 4.801 10.094 12.516 1 83.88 90 GLU A C 1
ATOM 701 O O . GLU A 1 90 ? 3.625 10.242 12.172 1 83.88 90 GLU A O 1
ATOM 706 N N . LYS A 1 91 ? 5.254 9.945 13.891 1 70.81 91 LYS A N 1
ATOM 707 C CA . LYS A 1 91 ? 4.328 10.219 14.992 1 70.81 91 LYS A CA 1
ATOM 708 C C . LYS A 1 91 ? 4.508 11.641 15.523 1 70.81 91 LYS A C 1
ATOM 710 O O . LYS A 1 91 ? 5.633 12.133 15.625 1 70.81 91 LYS A O 1
ATOM 715 N N . ASP A 1 92 ? 3.602 12.492 15.43 1 57.56 92 ASP A N 1
ATOM 716 C CA . ASP A 1 92 ? 3.852 13.812 16 1 57.56 92 ASP A CA 1
ATOM 717 C C . ASP A 1 92 ? 4 13.719 17.516 1 57.56 92 ASP A C 1
ATOM 719 O O . ASP A 1 92 ? 3.209 13.055 18.188 1 57.56 92 ASP A O 1
ATOM 723 N N . GLN A 1 93 ? 5.176 13.844 18 1 49.44 93 GLN A N 1
ATOM 724 C CA . GLN A 1 93 ? 5.484 13.93 19.422 1 49.44 93 GLN A CA 1
ATOM 725 C C . GLN A 1 93 ? 4.543 14.898 20.125 1 49.44 93 GLN A C 1
ATOM 727 O O . GLN A 1 93 ? 4.352 14.812 21.344 1 49.44 93 GLN A O 1
ATOM 732 N N . GLU A 1 94 ? 4.688 16.156 19.734 1 45.59 94 GLU A N 1
ATOM 733 C CA . GLU A 1 94 ? 4.062 17.188 20.562 1 45.59 94 GLU A CA 1
ATOM 734 C C . GLU A 1 94 ? 2.543 17.078 20.531 1 45.59 94 GLU A C 1
ATOM 736 O O . GLU A 1 94 ? 1.988 16.297 19.75 1 45.59 94 GLU A O 1
ATOM 741 N N . GLU A 1 95 ? 1.883 18.047 21.047 1 40.34 95 GLU A N 1
ATOM 742 C CA . GLU A 1 95 ? 0.479 18.438 21.125 1 40.34 95 GLU A CA 1
ATOM 743 C C . GLU A 1 95 ? -0.134 18.531 19.734 1 40.34 95 GLU A C 1
ATOM 745 O O . GLU A 1 95 ? 0.095 19.516 19.016 1 40.34 95 GLU A O 1
ATOM 750 N N . GLY A 1 96 ? -0.488 17.547 18.953 1 43.56 96 GLY A N 1
ATOM 751 C CA . GLY A 1 96 ? -1.318 17.438 17.766 1 43.56 96 GLY A CA 1
ATOM 752 C C . GLY A 1 96 ? -0.979 16.219 16.906 1 43.56 96 GLY A C 1
ATOM 753 O O . GLY A 1 96 ? 0.191 15.984 16.609 1 43.56 96 GLY A O 1
ATOM 754 N N . ASP A 1 97 ? -1.465 15.109 17.047 1 48.25 97 ASP A N 1
ATOM 755 C CA . ASP A 1 97 ? -1.596 13.711 16.641 1 48.25 97 ASP A CA 1
ATOM 756 C C . ASP A 1 97 ? -1.438 13.555 15.133 1 48.25 97 ASP A C 1
ATOM 758 O O . ASP A 1 97 ? -2.387 13.188 14.445 1 48.25 97 ASP A O 1
ATOM 762 N N . ASP A 1 98 ? -0.562 14.273 14.297 1 57.12 98 ASP A N 1
ATOM 763 C CA . ASP A 1 98 ? -0.6 14.008 12.867 1 57.12 98 ASP A CA 1
ATOM 764 C C . ASP A 1 98 ? 0.177 12.734 12.523 1 57.12 98 ASP A C 1
ATOM 766 O O . ASP A 1 98 ? 1.347 12.602 12.891 1 57.12 98 ASP A O 1
ATOM 770 N N . THR A 1 99 ? -0.224 11.547 12.656 1 66.25 99 THR A N 1
ATOM 771 C CA . THR A 1 99 ? 0.309 10.258 12.234 1 66.25 99 THR A CA 1
ATOM 772 C C . THR A 1 99 ? 0.14 10.062 10.734 1 66.25 99 THR A C 1
ATOM 774 O O . THR A 1 99 ? -0.917 10.367 10.172 1 66.25 99 THR A O 1
ATOM 777 N N . GLY A 1 100 ? 1.355 9.906 10.102 1 84.62 100 GLY A N 1
ATOM 778 C CA . GLY A 1 100 ? 1.281 9.625 8.68 1 84.62 100 GLY A CA 1
ATOM 779 C C . GLY A 1 100 ? 2.197 8.492 8.242 1 84.62 100 GLY A C 1
ATOM 780 O O . GLY A 1 100 ? 3.352 8.422 8.672 1 84.62 100 GLY A O 1
ATOM 781 N N . LEU A 1 101 ? 1.6 7.566 7.57 1 92.31 101 LEU A N 1
ATOM 782 C CA . LEU A 1 101 ? 2.387 6.543 6.891 1 92.31 101 LEU A CA 1
ATOM 783 C C . LEU A 1 101 ? 3.16 7.141 5.719 1 92.31 101 LEU A C 1
ATOM 785 O O . LEU A 1 101 ? 2.562 7.645 4.766 1 92.31 101 LEU A O 1
ATOM 789 N N . ASN A 1 102 ? 4.504 7.031 5.75 1 91.69 102 ASN A N 1
ATOM 790 C CA . ASN A 1 102 ? 5.305 7.707 4.738 1 91.69 102 ASN A CA 1
ATOM 791 C C . ASN A 1 102 ? 5.949 6.715 3.775 1 91.69 102 ASN A C 1
ATOM 793 O O . ASN A 1 102 ? 6.293 7.07 2.646 1 91.69 102 ASN A O 1
ATOM 797 N N . ASN A 1 103 ? 6.176 5.523 4.246 1 95.38 103 ASN A N 1
ATOM 798 C CA . ASN A 1 103 ? 6.875 4.547 3.418 1 95.38 103 ASN A CA 1
ATOM 799 C C . ASN A 1 103 ? 6.598 3.119 3.879 1 95.38 103 ASN A C 1
ATOM 801 O O . ASN A 1 103 ? 6.258 2.895 5.043 1 95.38 103 ASN A O 1
ATOM 805 N N . VAL A 1 104 ? 6.715 2.178 2.969 1 97.44 104 VAL A N 1
ATOM 806 C CA . VAL A 1 104 ? 6.629 0.743 3.217 1 97.44 104 VAL A CA 1
ATOM 807 C C . VAL A 1 104 ? 7.777 0.027 2.508 1 97.44 104 VAL A C 1
ATOM 809 O O . VAL A 1 104 ? 7.992 0.222 1.309 1 97.44 104 VAL A O 1
ATOM 812 N N . GLN A 1 105 ? 8.5 -0.74 3.221 1 98 105 GLN A N 1
ATOM 813 C CA . GLN A 1 105 ? 9.523 -1.608 2.648 1 98 105 GLN A CA 1
ATOM 814 C C . GLN A 1 105 ? 9.125 -3.078 2.76 1 98 105 GLN A C 1
ATOM 816 O O . GLN A 1 105 ? 8.578 -3.5 3.779 1 98 105 GLN A O 1
ATOM 821 N N . MET A 1 106 ? 9.438 -3.842 1.718 1 97.75 106 MET A N 1
ATOM 822 C CA . MET A 1 106 ? 9.023 -5.242 1.73 1 97.75 106 MET A CA 1
ATOM 823 C C . MET A 1 106 ? 10.227 -6.168 1.61 1 97.75 106 MET A C 1
ATOM 825 O O . MET A 1 106 ? 11.289 -5.754 1.136 1 97.75 106 MET A O 1
ATOM 829 N N . ASN A 1 107 ? 10.109 -7.395 2.113 1 97.62 107 ASN A N 1
ATOM 830 C CA . ASN A 1 107 ? 11.031 -8.508 1.897 1 97.62 107 ASN A CA 1
ATOM 831 C C . ASN A 1 107 ? 10.344 -9.664 1.184 1 97.62 107 ASN A C 1
ATOM 833 O O . ASN A 1 107 ? 9.18 -9.961 1.438 1 97.62 107 ASN A O 1
ATOM 837 N N . CYS A 1 108 ? 11.156 -10.336 0.405 1 95.25 108 CYS A N 1
ATOM 838 C CA . CYS A 1 108 ? 10.641 -11.43 -0.408 1 95.25 108 CYS A CA 1
ATOM 839 C C . CYS A 1 108 ? 11.148 -12.773 0.105 1 95.25 108 CYS A C 1
ATOM 841 O O . CYS A 1 108 ? 12.281 -12.883 0.564 1 95.25 108 CYS A O 1
ATOM 843 N N . CYS A 1 109 ? 10.305 -13.742 0.001 1 94.56 109 CYS A N 1
ATOM 844 C CA . CYS A 1 109 ? 10.648 -15.133 0.29 1 94.56 109 CYS A CA 1
ATOM 845 C C . CYS A 1 109 ? 10.359 -16.031 -0.909 1 94.56 109 CYS A C 1
ATOM 847 O O . CYS A 1 109 ? 9.492 -15.711 -1.727 1 94.56 109 CYS A O 1
ATOM 849 N N . PRO A 1 110 ? 11.102 -17.094 -0.973 1 92.06 110 PRO A N 1
ATOM 850 C CA . PRO A 1 110 ? 10.859 -18.016 -2.086 1 92.06 110 PRO A CA 1
ATOM 851 C C . PRO A 1 110 ? 9.508 -18.719 -1.979 1 92.06 110 PRO A C 1
ATOM 853 O O . PRO A 1 110 ? 9.062 -19.062 -0.875 1 92.06 110 PRO A O 1
ATOM 856 N N . VAL A 1 111 ? 8.883 -18.75 -3.162 1 85.88 111 VAL A N 1
ATOM 857 C CA . VAL A 1 111 ? 7.648 -19.516 -3.219 1 85.88 111 VAL A CA 1
ATOM 858 C C . VAL A 1 111 ? 7.801 -20.672 -4.211 1 85.88 111 VAL A C 1
ATOM 860 O O . VAL A 1 111 ? 8.555 -20.562 -5.184 1 85.88 111 VAL A O 1
ATOM 863 N N . ASP A 1 112 ? 7.34 -21.859 -3.854 1 72.94 112 ASP A N 1
ATOM 864 C CA . ASP A 1 112 ? 7.492 -23.062 -4.684 1 72.94 112 ASP A CA 1
ATOM 865 C C . ASP A 1 112 ? 6.574 -23 -5.902 1 72.94 112 ASP A C 1
ATOM 867 O O . ASP A 1 112 ? 5.516 -22.375 -5.859 1 72.94 112 ASP A O 1
ATOM 871 N N . MET B 1 1 ? 16.578 9.117 19.359 1 33.94 1 MET B N 1
ATOM 872 C CA . MET B 1 1 ? 17.047 9.156 17.969 1 33.94 1 MET B CA 1
ATOM 873 C C . MET B 1 1 ? 16.062 9.914 17.094 1 33.94 1 MET B C 1
ATOM 875 O O . MET B 1 1 ? 14.852 9.672 17.156 1 33.94 1 MET B O 1
ATOM 879 N N . ARG B 1 2 ? 16.391 11.078 16.672 1 41.31 2 ARG B N 1
ATOM 880 C CA . ARG B 1 2 ? 15.516 12.008 15.969 1 41.31 2 ARG B CA 1
ATOM 881 C C . ARG B 1 2 ? 14.938 11.375 14.711 1 41.31 2 ARG B C 1
ATOM 883 O O . ARG B 1 2 ? 15.664 10.766 13.93 1 41.31 2 ARG B O 1
ATOM 890 N N . GLU B 1 3 ? 13.633 11.102 14.766 1 55.66 3 GLU B N 1
ATOM 891 C CA . GLU B 1 3 ? 13.023 10.547 13.562 1 55.66 3 GLU B CA 1
ATOM 892 C C . GLU B 1 3 ? 13.391 11.375 12.328 1 55.66 3 GLU B C 1
ATOM 894 O O . GLU B 1 3 ? 13.648 12.578 12.438 1 55.66 3 GLU B O 1
ATOM 899 N N . GLY B 1 4 ? 14.008 10.852 11.398 1 58.44 4 GLY B N 1
ATOM 900 C CA . GLY B 1 4 ? 14.289 11.547 10.148 1 58.44 4 GLY B CA 1
ATOM 901 C C . GLY B 1 4 ? 13.094 12.305 9.609 1 58.44 4 GLY B C 1
ATOM 902 O O . GLY B 1 4 ? 11.992 12.211 10.148 1 58.44 4 GLY B O 1
ATOM 903 N N . PRO B 1 5 ? 13.203 13.195 8.695 1 66.88 5 PRO B N 1
ATOM 904 C CA . PRO B 1 5 ? 12.164 14.086 8.172 1 66.88 5 PRO B CA 1
ATOM 905 C C . PRO B 1 5 ? 10.922 13.328 7.703 1 66.88 5 PRO B C 1
ATOM 907 O O . PRO B 1 5 ? 9.852 13.914 7.562 1 66.88 5 PRO B O 1
ATOM 910 N N . PHE B 1 6 ? 11.039 12 7.555 1 76.25 6 PHE B N 1
ATOM 911 C CA . PHE B 1 6 ? 9.898 11.227 7.094 1 76.25 6 PHE B CA 1
ATOM 912 C C . PHE B 1 6 ? 9.391 10.297 8.195 1 76.25 6 PHE B C 1
ATOM 914 O O . PHE B 1 6 ? 8.508 9.469 7.957 1 76.25 6 PHE B O 1
ATOM 921 N N . GLY B 1 7 ? 9.953 10.453 9.406 1 84.69 7 GLY B N 1
ATOM 922 C CA . GLY B 1 7 ? 9.516 9.609 10.5 1 84.69 7 GLY B CA 1
ATOM 923 C C . GLY B 1 7 ? 10.477 8.469 10.797 1 84.69 7 GLY B C 1
ATOM 924 O O . GLY B 1 7 ? 11.641 8.508 10.391 1 84.69 7 GLY B O 1
ATOM 925 N N . LYS B 1 8 ? 10.07 7.598 11.57 1 88.62 8 LYS B N 1
ATOM 926 C CA . LYS B 1 8 ? 10.914 6.492 12.023 1 88.62 8 LYS B CA 1
ATOM 927 C C . LYS B 1 8 ? 10.523 5.188 11.336 1 88.62 8 LYS B C 1
ATOM 929 O O . LYS B 1 8 ? 9.336 4.934 11.102 1 88.62 8 LYS B O 1
ATOM 934 N N . TRP B 1 9 ? 11.555 4.391 10.945 1 94.56 9 TRP B N 1
ATOM 935 C CA . TRP B 1 9 ? 11.328 3.02 10.492 1 94.56 9 TRP B CA 1
ATOM 936 C C . TRP B 1 9 ? 11.102 2.086 11.68 1 94.56 9 TRP B C 1
ATOM 938 O O . TRP B 1 9 ? 11.914 2.053 12.609 1 94.56 9 TRP B O 1
ATOM 948 N N . TYR B 1 10 ? 10 1.371 11.602 1 95.06 10 TYR B N 1
ATOM 949 C CA . TYR B 1 10 ? 9.75 0.328 12.586 1 95.06 10 TYR B CA 1
ATOM 950 C C . TYR B 1 10 ? 10.344 -1.002 12.141 1 95.06 10 TYR B C 1
ATOM 952 O O . TYR B 1 10 ? 10.812 -1.129 11.008 1 95.06 10 TYR B O 1
ATOM 960 N N . ASP B 1 11 ? 10.32 -1.957 13.031 1 96.31 11 ASP B N 1
ATOM 961 C CA . ASP B 1 11 ? 10.93 -3.25 12.742 1 96.31 11 ASP B CA 1
ATOM 962 C C . ASP B 1 11 ? 10.156 -3.998 11.664 1 96.31 11 ASP B C 1
ATOM 964 O O . ASP B 1 11 ? 8.938 -3.83 11.539 1 96.31 11 ASP B O 1
ATOM 968 N N . PHE B 1 12 ? 10.938 -4.785 10.945 1 97.75 12 PHE B N 1
ATOM 969 C CA . PHE B 1 12 ? 10.297 -5.688 10 1 97.75 12 PHE B CA 1
ATOM 970 C C . PHE B 1 12 ? 9.383 -6.672 10.727 1 97.75 12 PHE B C 1
ATOM 972 O O . PHE B 1 12 ? 9.742 -7.195 11.781 1 97.75 12 PHE B O 1
ATOM 979 N N . GLN B 1 13 ? 8.242 -6.891 10.172 1 97.81 13 GLN B N 1
ATOM 980 C CA . GLN B 1 13 ? 7.324 -7.965 10.539 1 97.81 13 GLN B CA 1
ATOM 981 C C . GLN B 1 13 ? 7.254 -9.023 9.445 1 97.81 13 GLN B C 1
ATOM 983 O O . GLN B 1 13 ? 7.148 -8.695 8.258 1 97.81 13 GLN B O 1
ATOM 988 N N . TYR B 1 14 ? 7.25 -10.289 9.867 1 97.81 14 TYR B N 1
ATOM 989 C CA . TYR B 1 14 ? 7.281 -11.367 8.883 1 97.81 14 TYR B CA 1
ATOM 990 C C . TYR B 1 14 ? 6.098 -12.312 9.07 1 97.81 14 TYR B C 1
ATOM 992 O O . TYR B 1 14 ? 5.703 -12.609 10.203 1 97.81 14 TYR B O 1
ATOM 1000 N N . CYS B 1 15 ? 5.668 -12.781 7.918 1 97.06 15 CYS B N 1
ATOM 1001 C CA . CYS B 1 15 ? 4.711 -13.883 7.961 1 97.06 15 CYS B CA 1
ATOM 1002 C C . CYS B 1 15 ? 5.355 -15.148 8.508 1 97.06 15 CYS B C 1
ATOM 1004 O O . CYS B 1 15 ? 6.562 -15.344 8.359 1 97.06 15 CYS B O 1
ATOM 1006 N N . PRO B 1 16 ? 4.465 -16.031 9.18 1 95.12 16 PRO B N 1
ATOM 1007 C CA . PRO B 1 16 ? 4.984 -17.344 9.555 1 95.12 16 PRO B CA 1
ATOM 1008 C C . PRO B 1 16 ? 5.504 -18.125 8.352 1 95.12 16 PRO B C 1
ATOM 1010 O O . PRO B 1 16 ? 5.199 -17.781 7.207 1 95.12 16 PRO B O 1
ATOM 1013 N N . ASN B 1 17 ? 6.18 -19.234 8.688 1 92.31 17 ASN B N 1
ATOM 1014 C CA . ASN B 1 17 ? 6.809 -20.031 7.652 1 92.31 17 ASN B CA 1
ATOM 1015 C C . ASN B 1 17 ? 5.801 -20.469 6.594 1 92.31 17 ASN B C 1
ATOM 1017 O O . ASN B 1 17 ? 4.676 -20.859 6.922 1 92.31 17 ASN B O 1
ATOM 1021 N N . ASN B 1 18 ? 6.16 -20.312 5.301 1 90.06 18 ASN B N 1
ATOM 1022 C CA . ASN B 1 18 ? 5.434 -20.797 4.137 1 90.06 18 ASN B CA 1
ATOM 1023 C C . ASN B 1 18 ? 4.211 -19.938 3.828 1 90.06 18 ASN B C 1
ATOM 1025 O O . ASN B 1 18 ? 3.348 -20.328 3.045 1 90.06 18 ASN B O 1
ATOM 1029 N N . LEU B 1 19 ? 4.141 -18.844 4.566 1 93.19 19 LEU B N 1
ATOM 1030 C CA . LEU B 1 19 ? 3.078 -17.906 4.258 1 93.19 19 LEU B CA 1
ATOM 1031 C C . LEU B 1 19 ? 3.643 -16.641 3.598 1 93.19 19 LEU B C 1
ATOM 1033 O O . LEU B 1 19 ? 4.812 -16.312 3.795 1 93.19 19 LEU B O 1
ATOM 1037 N N . VAL B 1 20 ? 2.836 -16.016 2.805 1 94.38 20 VAL B N 1
ATOM 1038 C CA . VAL B 1 20 ? 3.195 -14.773 2.135 1 94.38 20 VAL B CA 1
ATOM 1039 C C . VAL B 1 20 ? 2.076 -13.75 2.318 1 94.38 20 VAL B C 1
ATOM 1041 O O . VAL B 1 20 ? 0.988 -14.086 2.787 1 94.38 20 VAL B O 1
ATOM 1044 N N . ILE B 1 21 ? 2.359 -12.523 1.991 1 94.75 21 ILE B N 1
ATOM 1045 C CA . ILE B 1 21 ? 1.354 -11.469 2.113 1 94.75 21 ILE B CA 1
ATOM 1046 C C . ILE B 1 21 ? 0.373 -11.555 0.946 1 94.75 21 ILE B C 1
ATOM 1048 O O . ILE B 1 21 ? 0.78 -11.531 -0.218 1 94.75 21 ILE B O 1
ATOM 1052 N N . VAL B 1 22 ? -0.922 -11.633 1.28 1 93.19 22 VAL B N 1
ATOM 1053 C CA . VAL B 1 22 ? -1.905 -11.891 0.234 1 93.19 22 VAL B CA 1
ATOM 1054 C C . VAL B 1 22 ? -2.947 -10.773 0.215 1 93.19 22 VAL B C 1
ATOM 1056 O O . VAL B 1 22 ? -3.877 -10.797 -0.595 1 93.19 22 VAL B O 1
ATOM 1059 N N . GLY B 1 23 ? -2.844 -9.773 1.083 1 94.62 23 GLY B N 1
ATOM 1060 C CA . GLY B 1 23 ? -3.811 -8.695 1.168 1 94.62 23 GLY B CA 1
ATOM 1061 C C . GLY B 1 23 ? -3.408 -7.609 2.148 1 94.62 23 GLY B C 1
ATOM 1062 O O . GLY B 1 23 ? -2.324 -7.664 2.732 1 94.62 23 GLY B O 1
ATOM 1063 N N . PHE B 1 24 ? -4.266 -6.688 2.281 1 96.81 24 PHE B N 1
ATOM 1064 C CA . PHE B 1 24 ? -3.945 -5.574 3.164 1 96.81 24 PHE B CA 1
ATOM 1065 C C . PHE B 1 24 ? -5.199 -4.789 3.525 1 96.81 24 PHE B C 1
ATOM 1067 O O . PHE B 1 24 ? -6.27 -5.02 2.955 1 96.81 24 PHE B O 1
ATOM 1074 N N . ARG B 1 25 ? -5.09 -3.928 4.438 1 97.44 25 ARG B N 1
ATOM 1075 C CA . ARG B 1 25 ? -5.977 -2.797 4.699 1 97.44 25 ARG B CA 1
ATOM 1076 C C . ARG B 1 25 ? -5.188 -1.592 5.203 1 97.44 25 ARG B C 1
ATOM 1078 O O . ARG B 1 25 ? -4.105 -1.744 5.77 1 97.44 25 ARG B O 1
ATOM 1085 N N . LEU B 1 26 ? -5.766 -0.378 4.965 1 96.62 26 LEU B N 1
ATOM 1086 C CA . LEU B 1 26 ? -5.145 0.852 5.449 1 96.62 26 LEU B CA 1
ATOM 1087 C C . LEU B 1 26 ? -5.906 1.412 6.645 1 96.62 26 LEU B C 1
ATOM 1089 O O . LEU B 1 26 ? -7.102 1.145 6.805 1 96.62 26 LEU B O 1
AT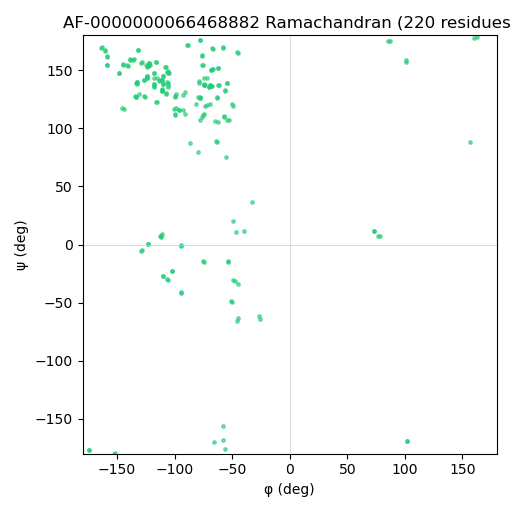OM 1093 N N . LYS B 1 27 ? -5.176 2.092 7.547 1 93.38 27 LYS B N 1
ATOM 1094 C CA . LYS B 1 27 ? -5.785 2.934 8.578 1 93.38 27 LYS B CA 1
ATOM 1095 C C . LYS B 1 27 ? -5.734 4.406 8.18 1 93.38 27 LYS B C 1
ATOM 1097 O O . LYS B 1 27 ? -4.66 4.953 7.934 1 93.38 27 LYS B O 1
ATOM 1102 N N . SER B 1 28 ? -6.898 5.008 8.008 1 89.62 28 SER B N 1
ATOM 1103 C CA . SER B 1 28 ? -6.938 6.383 7.52 1 89.62 28 SER B CA 1
ATOM 1104 C C . SER B 1 28 ? -7.688 7.293 8.484 1 89.62 28 SER B C 1
ATOM 1106 O O . SER B 1 28 ? -8.516 6.828 9.266 1 89.62 28 SER B O 1
ATOM 1108 N N . GLU B 1 29 ? -7.359 8.586 8.461 1 82.25 29 GLU B N 1
ATOM 1109 C CA . GLU B 1 29 ? -8.039 9.594 9.273 1 82.25 29 GLU B CA 1
ATOM 1110 C C . GLU B 1 29 ? -8.719 10.641 8.398 1 82.25 29 GLU B C 1
ATOM 1112 O O . GLU B 1 29 ? -8.172 11.047 7.371 1 82.25 29 GLU B O 1
ATOM 1117 N N . ARG B 1 30 ? -9.953 11.016 8.797 1 68.31 30 ARG B N 1
ATOM 1118 C CA . ARG B 1 30 ? -10.75 12.023 8.094 1 68.31 30 ARG B CA 1
ATOM 1119 C C . ARG B 1 30 ? -10.234 13.43 8.398 1 68.31 30 ARG B C 1
ATOM 1121 O O . ARG B 1 30 ? -9.594 13.656 9.422 1 68.31 30 ARG B O 1
ATOM 1128 N N . GLN B 1 31 ? -10.586 14.289 7.297 1 59.66 31 GLN B N 1
ATOM 1129 C CA . GLN B 1 31 ? -10.297 15.703 7.512 1 59.66 31 GLN B CA 1
ATOM 1130 C C . GLN B 1 31 ? -11.109 16.266 8.672 1 59.66 31 GLN B C 1
ATOM 1132 O O . GLN B 1 31 ? -12.328 16.094 8.727 1 59.66 31 GLN B O 1
ATOM 1137 N N . SER B 1 32 ? -10.711 16.219 9.789 1 52.62 32 SER B N 1
ATOM 1138 C CA . SER B 1 32 ? -11.453 16.953 10.805 1 52.62 32 SER B CA 1
ATOM 1139 C C . SER B 1 32 ? -11.25 18.453 10.648 1 52.62 32 SER B C 1
ATOM 1141 O O . SER B 1 32 ? -10.32 18.906 9.969 1 52.62 32 SER B O 1
ATOM 1143 N N . ASN B 1 33 ? -12.328 19.406 10.898 1 45.69 33 ASN B N 1
ATOM 1144 C CA . ASN B 1 33 ? -12.336 20.859 10.898 1 45.69 33 ASN B CA 1
ATOM 1145 C C . ASN B 1 33 ? -10.953 21.438 11.203 1 45.69 33 ASN B C 1
ATOM 1147 O O . ASN B 1 33 ? -10.664 22.578 10.875 1 45.69 33 ASN B O 1
ATOM 1151 N N . ALA B 1 34 ? -10.453 21.219 12.305 1 45.38 34 ALA B N 1
ATOM 1152 C CA . ALA B 1 34 ? -9.227 21.922 12.672 1 45.38 34 ALA B CA 1
ATOM 1153 C C . ALA B 1 34 ? -8.109 21.656 11.664 1 45.38 34 ALA B C 1
ATOM 1155 O O . ALA B 1 34 ? -8.352 21.078 10.609 1 45.38 34 ALA B O 1
ATOM 1156 N N . VAL B 1 35 ? -6.895 21.781 12.016 1 45.31 35 VAL B N 1
ATOM 1157 C CA . VAL B 1 35 ? -5.547 21.562 11.492 1 45.31 35 VAL B CA 1
ATOM 1158 C C . VAL B 1 35 ? -5.461 20.188 10.852 1 45.31 35 VAL B C 1
ATOM 1160 O O . VAL B 1 35 ? -4.367 19.703 10.547 1 45.31 35 VAL B O 1
ATOM 1163 N N . ASP B 1 36 ? -6.527 19.406 10.609 1 48.69 36 ASP B N 1
ATOM 1164 C CA . ASP B 1 36 ? -6.684 17.953 10.625 1 48.69 36 ASP B CA 1
ATOM 1165 C C . ASP B 1 36 ? -6.102 17.328 9.352 1 48.69 36 ASP B C 1
ATOM 1167 O O . ASP B 1 36 ? -6.484 17.703 8.242 1 48.69 36 ASP B O 1
ATOM 1171 N N . ASP B 1 37 ? -5.027 16.672 9.367 1 55.81 37 ASP B N 1
ATOM 1172 C CA . ASP B 1 37 ? -4.176 15.797 8.562 1 55.81 37 ASP B CA 1
ATOM 1173 C C . ASP B 1 37 ? -4.973 14.625 7.992 1 55.81 37 ASP B C 1
ATOM 1175 O O . ASP B 1 37 ? -5.816 14.047 8.68 1 55.81 37 ASP B O 1
ATOM 1179 N N . ALA B 1 38 ? -5.277 14.633 6.562 1 66.38 38 ALA B N 1
ATOM 1180 C CA . ALA B 1 38 ? -5.875 13.5 5.859 1 66.38 38 ALA B CA 1
ATOM 1181 C C . ALA B 1 38 ? -4.801 12.602 5.258 1 66.38 38 ALA B C 1
ATOM 1183 O O . ALA B 1 38 ? -3.746 13.078 4.832 1 66.38 38 ALA B O 1
ATOM 1184 N N . GLY B 1 39 ? -4.914 11.375 5.551 1 85.44 39 GLY B N 1
ATOM 1185 C CA . GLY B 1 39 ? -4.051 10.414 4.879 1 85.44 39 GLY B CA 1
ATOM 1186 C C . GLY B 1 39 ? -3.982 9.078 5.594 1 85.44 39 GLY B C 1
ATOM 1187 O O . GLY B 1 39 ? -4.637 8.883 6.621 1 85.44 39 GLY B O 1
ATOM 1188 N N . ALA B 1 40 ? -3.289 8.258 5.031 1 91.19 40 ALA B N 1
ATOM 1189 C CA . ALA B 1 40 ? -3.039 6.961 5.652 1 91.19 40 ALA B CA 1
ATOM 1190 C C . ALA B 1 40 ? -2.141 7.102 6.875 1 91.19 40 ALA B C 1
ATOM 1192 O O . ALA B 1 40 ? -1.18 7.875 6.863 1 91.19 40 ALA B O 1
ATOM 1193 N N . LEU B 1 41 ? -2.518 6.426 7.883 1 89.94 41 LEU B N 1
ATOM 1194 C CA . LEU B 1 41 ? -1.784 6.48 9.141 1 89.94 41 LEU B CA 1
ATOM 1195 C C . LEU B 1 41 ? -0.986 5.199 9.359 1 89.94 41 LEU B C 1
ATOM 1197 O O . LEU B 1 41 ? 0.021 5.203 10.07 1 89.94 41 LEU B O 1
ATOM 1201 N N . ASN B 1 42 ? -1.487 4.121 8.844 1 94.19 42 ASN B N 1
ATOM 1202 C CA . ASN B 1 42 ? -0.919 2.797 9.07 1 94.19 42 ASN B CA 1
ATOM 1203 C C . ASN B 1 42 ? -1.383 1.804 8.008 1 94.19 42 ASN B C 1
ATOM 1205 O O . ASN B 1 42 ? -2.227 2.133 7.168 1 94.19 42 ASN B O 1
ATOM 1209 N N . ILE B 1 43 ? -0.706 0.627 7.941 1 97.75 43 ILE B N 1
ATOM 1210 C CA . ILE B 1 43 ? -1.106 -0.474 7.074 1 97.75 43 ILE B CA 1
ATOM 1211 C C . ILE B 1 43 ? -1.101 -1.781 7.859 1 97.75 43 ILE B C 1
ATOM 1213 O O . ILE B 1 43 ? -0.243 -1.99 8.719 1 97.75 43 ILE B O 1
ATOM 1217 N N . ALA B 1 44 ? -2.096 -2.58 7.629 1 97.94 44 ALA B N 1
ATOM 1218 C CA . ALA B 1 44 ? -2.088 -3.982 8.039 1 97.94 44 ALA B CA 1
ATOM 1219 C C . ALA B 1 44 ? -2.059 -4.906 6.824 1 97.94 44 ALA B C 1
ATOM 1221 O O . ALA B 1 44 ? -2.727 -4.648 5.82 1 97.94 44 ALA B O 1
ATOM 1222 N N . VAL B 1 45 ? -1.238 -6.031 7.016 1 97.38 45 VAL B N 1
ATOM 1223 C CA . VAL B 1 45 ? -1.159 -6.984 5.914 1 97.38 45 VAL B CA 1
ATOM 1224 C C . VAL B 1 45 ? -1.596 -8.367 6.395 1 97.38 45 VAL B C 1
ATOM 1226 O O . VAL B 1 45 ? -1.504 -8.672 7.586 1 97.38 45 VAL B O 1
ATOM 1229 N N . PHE B 1 46 ? -2.035 -9.172 5.438 1 96.25 46 PHE B N 1
ATOM 1230 C CA . PHE B 1 46 ? -2.57 -10.5 5.711 1 96.25 46 PHE B CA 1
ATOM 1231 C C . PHE B 1 46 ? -1.632 -11.586 5.188 1 96.25 46 PHE B C 1
ATOM 1233 O O . PHE B 1 46 ? -1.211 -11.539 4.031 1 96.25 46 PHE B O 1
ATOM 1240 N N . CYS B 1 47 ? -1.371 -12.562 6.055 1 96 47 CYS B N 1
ATOM 1241 C CA . CYS B 1 47 ? -0.536 -13.695 5.668 1 96 47 CYS B CA 1
ATOM 1242 C C . CYS B 1 47 ? -1.39 -14.906 5.309 1 96 47 CYS B C 1
ATOM 1244 O O . CYS B 1 47 ? -2.273 -15.297 6.074 1 96 47 CYS B O 1
ATOM 1246 N N . GLY B 1 48 ? -1.117 -15.398 4.172 1 93.25 48 GLY B N 1
ATOM 1247 C CA . GLY B 1 48 ? -1.764 -16.609 3.711 1 93.25 48 GLY B CA 1
ATOM 1248 C C . GLY B 1 48 ? -0.919 -17.406 2.73 1 93.25 48 GLY B C 1
ATOM 1249 O O . GLY B 1 48 ? 0.251 -17.078 2.512 1 93.25 48 GLY B O 1
ATOM 1250 N N . THR B 1 49 ? -1.478 -18.5 2.297 1 87.19 49 THR B N 1
ATOM 1251 C CA . THR B 1 49 ? -0.812 -19.297 1.269 1 87.19 49 THR B CA 1
ATOM 1252 C C . THR B 1 49 ? -1.021 -18.688 -0.111 1 87.19 49 THR B C 1
ATOM 1254 O O . THR B 1 49 ? -2.045 -18.047 -0.364 1 87.19 49 THR B O 1
ATOM 1257 N N . PRO B 1 50 ? 0.029 -18.672 -0.959 1 75.88 50 PRO B N 1
ATOM 1258 C CA . PRO B 1 50 ? -0.112 -18.062 -2.283 1 75.88 50 PRO B CA 1
ATOM 1259 C C . PRO B 1 50 ? -1.368 -18.516 -3.016 1 75.88 50 PRO B C 1
ATOM 1261 O O . PRO B 1 50 ? -1.927 -17.781 -3.824 1 75.88 50 PRO B O 1
ATOM 1264 N N . ASN B 1 51 ? -1.824 -19.688 -2.807 1 66.5 51 ASN B N 1
ATOM 1265 C CA . ASN B 1 51 ? -2.887 -20.266 -3.615 1 66.5 51 ASN B CA 1
ATOM 1266 C C . ASN B 1 51 ? -4.18 -20.422 -2.816 1 66.5 51 ASN B C 1
ATOM 1268 O O . ASN B 1 51 ? -5.082 -21.156 -3.227 1 66.5 51 ASN B O 1
ATOM 1272 N N . HIS B 1 52 ? -4.18 -19.859 -1.655 1 60.88 52 HIS B N 1
ATOM 1273 C CA . HIS B 1 52 ? -5.398 -20.156 -0.911 1 60.88 52 HIS B CA 1
ATOM 1274 C C . HIS B 1 52 ? -6.039 -18.875 -0.374 1 60.88 52 HIS B C 1
ATOM 1276 O O . HIS B 1 52 ? -5.352 -17.875 -0.157 1 60.88 52 HIS B O 1
ATOM 1282 N N . ARG B 1 53 ? -7.352 -19.141 -0.181 1 62.53 53 ARG B N 1
ATOM 1283 C CA . ARG B 1 53 ? -8.25 -18.141 0.365 1 62.53 53 ARG B CA 1
ATOM 1284 C C . ARG B 1 53 ? -8.023 -17.953 1.861 1 62.53 53 ARG B C 1
ATOM 1286 O O . ARG B 1 53 ? -7.695 -18.906 2.566 1 62.53 53 ARG B O 1
ATOM 1293 N N . GLY B 1 54 ? -8.039 -16.75 2.209 1 67.94 54 GLY B N 1
ATOM 1294 C CA . GLY B 1 54 ? -8.047 -16.422 3.625 1 67.94 54 GLY B CA 1
ATOM 1295 C C . GLY B 1 54 ? -6.684 -16.016 4.148 1 67.94 54 GLY B C 1
ATOM 1296 O O . GLY B 1 54 ? -5.711 -15.969 3.393 1 67.94 54 GLY B O 1
ATOM 1297 N N . HIS B 1 55 ? -6.73 -15.359 5.168 1 77.88 55 HIS B N 1
ATOM 1298 C CA . HIS B 1 55 ? -5.48 -15.031 5.848 1 77.88 55 HIS B CA 1
ATOM 1299 C C . HIS B 1 55 ? -5.441 -15.641 7.246 1 77.88 55 HIS B C 1
ATOM 1301 O O . HIS B 1 5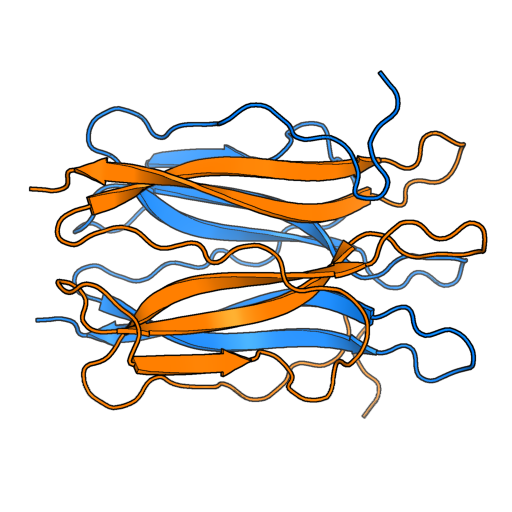5 ? -6.488 -15.891 7.852 1 77.88 55 HIS B O 1
ATOM 1307 N N . ILE B 1 56 ? -4.34 -16.047 7.586 1 81.31 56 ILE B N 1
ATOM 1308 C CA . ILE B 1 56 ? -4.09 -16.75 8.844 1 81.31 56 ILE B CA 1
ATOM 1309 C C . ILE B 1 56 ? -3.637 -15.75 9.906 1 81.31 56 ILE B C 1
ATOM 1311 O O . ILE B 1 56 ? -4.07 -15.82 11.062 1 81.31 56 ILE B O 1
ATOM 1315 N N . VAL B 1 57 ? -2.842 -14.883 9.516 1 92.56 57 VAL B N 1
ATOM 1316 C CA . VAL B 1 57 ? -2.215 -13.938 10.438 1 92.56 57 VAL B CA 1
ATOM 1317 C C . VAL B 1 57 ? -2.309 -12.523 9.875 1 92.56 57 VAL B C 1
ATOM 1319 O O . VAL B 1 57 ? -2.186 -12.32 8.664 1 92.56 57 VAL B O 1
ATOM 1322 N N . THR B 1 58 ? -2.584 -11.594 10.758 1 96.12 58 THR B N 1
ATOM 1323 C CA . THR B 1 58 ? -2.537 -10.18 10.414 1 96.12 58 THR B CA 1
ATOM 1324 C C . THR B 1 58 ? -1.329 -9.508 11.055 1 96.12 58 THR B C 1
ATOM 1326 O O . THR B 1 58 ? -1.065 -9.695 12.25 1 96.12 58 THR B O 1
ATOM 1329 N N . LEU B 1 59 ? -0.561 -8.773 10.234 1 97.31 59 LEU B N 1
ATOM 1330 C CA . LEU B 1 59 ? 0.552 -7.953 10.703 1 97.31 59 LEU B CA 1
ATOM 1331 C C . LEU B 1 59 ? 0.235 -6.469 10.555 1 97.31 59 LEU B C 1
ATOM 1333 O O . LEU B 1 59 ? -0.28 -6.039 9.523 1 97.31 59 LEU B O 1
ATOM 1337 N N . GLU B 1 60 ? 0.518 -5.73 11.633 1 96.44 60 GLU B N 1
ATOM 1338 C CA . GLU B 1 60 ? 0.358 -4.281 11.562 1 96.44 60 GLU B CA 1
ATOM 1339 C C . GLU B 1 60 ? 1.71 -3.582 11.469 1 96.44 60 GLU B C 1
ATOM 1341 O O . GLU B 1 60 ? 2.666 -3.969 12.141 1 96.44 60 GLU B O 1
ATOM 1346 N N . GLY B 1 61 ? 1.775 -2.596 10.57 1 96.12 61 GLY B N 1
ATOM 1347 C CA . GLY B 1 61 ? 3.002 -1.817 10.5 1 96.12 61 GLY B CA 1
ATOM 1348 C C . GLY B 1 61 ? 3.461 -1.297 11.844 1 96.12 61 GLY B C 1
ATOM 1349 O O . GLY B 1 61 ? 4.633 -1.426 12.203 1 96.12 61 GLY B O 1
ATOM 1350 N N . GLU B 1 62 ? 2.518 -0.69 12.547 1 93.44 62 GLU B N 1
ATOM 1351 C CA . GLU B 1 62 ? 2.734 -0.226 13.914 1 93.44 62 GLU B CA 1
ATOM 1352 C C . GLU B 1 62 ? 1.476 -0.389 14.758 1 93.44 62 GLU B C 1
ATOM 1354 O O . GLU B 1 62 ? 0.488 0.319 14.555 1 93.44 62 GLU B O 1
ATOM 1359 N N . VAL B 1 63 ? 1.589 -1.235 15.789 1 91.81 63 VAL B N 1
ATOM 1360 C CA . VAL B 1 63 ? 0.414 -1.661 16.547 1 91.81 63 VAL B CA 1
ATOM 1361 C C . VAL B 1 63 ? -0.049 -0.53 17.453 1 91.81 63 VAL B C 1
ATOM 1363 O O . VAL B 1 63 ? -1.179 -0.547 17.953 1 91.81 63 VAL B O 1
ATOM 1366 N N . ASN B 1 64 ? 0.728 0.518 17.703 1 88.5 64 ASN B N 1
ATOM 1367 C CA . ASN B 1 64 ? 0.409 1.551 18.688 1 88.5 64 ASN B CA 1
ATOM 1368 C C . ASN B 1 64 ? -0.293 2.74 18.031 1 88.5 64 ASN B C 1
ATOM 1370 O O . ASN B 1 64 ? -0.542 3.752 18.688 1 88.5 64 ASN B O 1
ATOM 1374 N N . ILE B 1 65 ? -0.471 2.646 16.719 1 87.06 65 ILE B N 1
ATOM 1375 C CA . ILE B 1 65 ? -1.266 3.695 16.078 1 87.06 65 ILE B CA 1
ATOM 1376 C C . ILE B 1 65 ? -2.742 3.49 16.406 1 87.06 65 ILE B C 1
ATOM 1378 O O . ILE B 1 65 ? -3.379 2.574 15.883 1 87.06 65 ILE B O 1
ATOM 1382 N N . LYS B 1 66 ? -3.312 4.398 17.188 1 82.94 66 LYS B N 1
ATOM 1383 C CA . LYS B 1 66 ? -4.672 4.203 17.688 1 82.94 66 LYS B CA 1
ATOM 1384 C C . LYS B 1 66 ? -5.672 5.047 16.906 1 82.94 66 LYS B C 1
ATOM 1386 O O . LYS B 1 66 ? -6.871 4.758 16.906 1 82.94 66 LYS B O 1
ATOM 1391 N N . SER B 1 67 ? -5.262 6.055 16.312 1 81.75 67 SER B N 1
ATOM 1392 C CA . SER B 1 67 ? -6.141 6.938 15.562 1 81.75 67 SER B CA 1
ATOM 1393 C C . SER B 1 67 ? -6.535 6.32 14.227 1 81.75 67 SER B C 1
ATOM 1395 O O . SER B 1 67 ? -5.898 5.367 13.766 1 81.75 67 SER B O 1
ATOM 1397 N N . GLY B 1 68 ? -7.609 6.891 13.68 1 86.5 68 GLY B N 1
ATOM 1398 C CA . GLY B 1 68 ? -8.023 6.48 12.344 1 86.5 68 GLY B CA 1
ATOM 1399 C C . GLY B 1 68 ? -8.938 5.27 12.352 1 86.5 68 GLY B C 1
ATOM 1400 O O . GLY B 1 68 ? -9.242 4.723 13.414 1 86.5 68 GLY B O 1
ATOM 1401 N N . LYS B 1 69 ? -9.398 4.938 11.188 1 89.31 69 LYS B N 1
ATOM 1402 C CA . LYS B 1 69 ? -10.258 3.777 10.953 1 89.31 69 LYS B CA 1
ATOM 1403 C C . LYS B 1 69 ? -9.688 2.891 9.852 1 89.31 69 LYS B C 1
ATOM 1405 O O . LYS B 1 69 ? -9.164 3.389 8.852 1 89.31 69 LYS B O 1
ATOM 1410 N N . TRP B 1 70 ? -9.844 1.603 10.086 1 94.62 70 TRP B N 1
ATOM 1411 C CA . TRP B 1 70 ? -9.398 0.659 9.062 1 94.62 70 TRP B CA 1
ATOM 1412 C C . TRP B 1 70 ? -10.359 0.651 7.879 1 94.62 70 TRP B C 1
ATOM 1414 O O . TRP B 1 70 ? -11.578 0.697 8.055 1 94.62 70 TRP B O 1
ATOM 1424 N N . THR B 1 71 ? -9.727 0.64 6.734 1 95.06 71 THR B N 1
ATOM 1425 C CA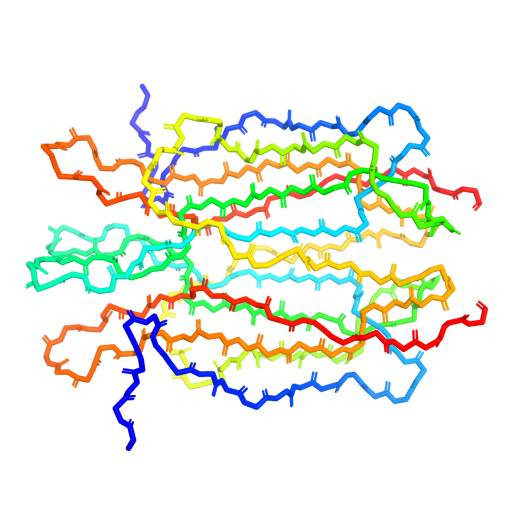 . THR B 1 71 ? -10.508 0.456 5.512 1 95.06 71 THR B CA 1
ATOM 1426 C C . THR B 1 71 ? -10.883 -1.011 5.328 1 95.06 71 THR B C 1
ATOM 1428 O O . THR B 1 71 ? -10.516 -1.859 6.145 1 95.06 71 THR B O 1
ATOM 1431 N N . ALA B 1 72 ? -11.656 -1.283 4.316 1 94.94 72 ALA B N 1
ATOM 1432 C CA . ALA B 1 72 ? -12.031 -2.66 4.012 1 94.94 72 ALA B CA 1
ATOM 1433 C C . ALA B 1 72 ? -10.805 -3.5 3.674 1 94.94 72 ALA B C 1
ATOM 1435 O O . ALA B 1 72 ? -9.836 -2.994 3.104 1 94.94 72 ALA B O 1
ATOM 1436 N N . ASP B 1 73 ? -10.961 -4.785 3.973 1 94.44 73 ASP B N 1
ATOM 1437 C CA . ASP B 1 73 ? -9.898 -5.719 3.613 1 94.44 73 ASP B CA 1
ATOM 1438 C C . ASP B 1 73 ? -9.82 -5.902 2.1 1 94.44 73 ASP B C 1
ATOM 1440 O O . ASP B 1 73 ? -10.844 -6.07 1.433 1 94.44 73 ASP B O 1
ATOM 1444 N N . GLN B 1 74 ? -8.578 -5.918 1.612 1 94.38 74 GLN B N 1
ATOM 1445 C CA . GLN B 1 74 ? -8.328 -6.148 0.194 1 94.38 74 GLN B CA 1
ATOM 1446 C C . GLN B 1 74 ? -7.555 -7.445 -0.024 1 94.38 74 GLN B C 1
ATOM 1448 O O . GLN B 1 74 ? -6.457 -7.613 0.509 1 94.38 74 GLN B O 1
ATOM 1453 N N . PHE B 1 75 ? -8 -8.406 -0.773 1 92.44 75 PHE B N 1
ATOM 1454 C CA . PHE B 1 75 ? -7.301 -9.617 -1.183 1 92.44 75 PHE B CA 1
ATOM 1455 C C . PHE B 1 75 ? -7.934 -10.211 -2.436 1 92.44 75 PHE B C 1
ATOM 1457 O O . PHE B 1 75 ? -9.078 -9.906 -2.764 1 92.44 75 PHE B O 1
ATOM 1464 N N . CYS B 1 76 ? -7.246 -11.008 -3.066 1 92.25 76 CYS B N 1
ATOM 1465 C CA . CYS B 1 76 ? -7.75 -11.719 -4.234 1 92.25 76 CYS B CA 1
ATOM 1466 C C . CYS B 1 76 ? -8.062 -13.172 -3.898 1 92.25 76 CYS B C 1
ATOM 1468 O O . CYS B 1 76 ? -7.395 -13.773 -3.055 1 92.25 76 CYS B O 1
ATOM 1470 N N . PRO B 1 77 ? -9.094 -13.75 -4.578 1 88.62 77 PRO B N 1
ATOM 1471 C CA . PRO B 1 77 ? -9.305 -15.188 -4.426 1 88.62 77 PRO B CA 1
ATOM 1472 C C . PRO B 1 77 ? -8.172 -16.016 -5.031 1 88.62 77 PRO B C 1
ATOM 1474 O O . PRO B 1 77 ? -7.297 -15.469 -5.711 1 88.62 77 PRO B O 1
ATOM 1477 N N . SER B 1 78 ? -8.242 -17.281 -4.68 1 84.75 78 SER B N 1
ATOM 1478 C CA . SER B 1 78 ? -7.246 -18.188 -5.238 1 84.75 78 SER B CA 1
ATOM 1479 C C . SER B 1 78 ? -7.215 -18.109 -6.762 1 84.75 78 SER B C 1
ATOM 1481 O O . SER B 1 78 ? -8.266 -18 -7.402 1 84.75 78 SER B O 1
ATOM 1483 N N . ASN B 1 79 ? -6.02 -18.125 -7.383 1 87.44 79 ASN B N 1
ATOM 1484 C CA . ASN B 1 79 ? -5.77 -18.125 -8.82 1 87.44 79 ASN B CA 1
ATOM 1485 C C . ASN B 1 79 ? -6.051 -16.75 -9.438 1 87.44 79 ASN B C 1
ATOM 1487 O O . ASN B 1 79 ? -6.262 -16.641 -10.641 1 87.44 79 ASN B O 1
ATOM 1491 N N . PHE B 1 80 ? -6.23 -15.789 -8.648 1 90.38 80 PHE B N 1
ATOM 1492 C CA . PHE B 1 80 ? -6.352 -14.406 -9.109 1 90.38 80 PHE B CA 1
ATOM 1493 C C . PHE B 1 80 ? -5.207 -13.555 -8.578 1 90.38 80 PHE B C 1
ATOM 1495 O O . PHE B 1 80 ? -4.609 -13.883 -7.547 1 90.38 80 PHE B O 1
ATOM 1502 N N . ALA B 1 81 ? -4.934 -12.477 -9.25 1 91.5 81 ALA B N 1
ATOM 1503 C CA . ALA B 1 81 ? -3.936 -11.492 -8.836 1 91.5 81 ALA B CA 1
ATOM 1504 C C . ALA B 1 81 ? -4.414 -10.07 -9.125 1 91.5 81 ALA B C 1
ATOM 1506 O O . ALA B 1 81 ? -5.262 -9.859 -9.992 1 91.5 81 ALA B O 1
ATOM 1507 N N . VAL B 1 82 ? -3.869 -9.148 -8.328 1 94.56 82 VAL B N 1
ATOM 1508 C CA . VAL B 1 82 ? -4.297 -7.758 -8.484 1 94.56 82 VAL B CA 1
ATOM 1509 C C . VAL B 1 82 ? -3.918 -7.254 -9.875 1 94.56 82 VAL B C 1
ATOM 1511 O O . VAL B 1 82 ? -2.764 -7.367 -10.289 1 94.56 82 VAL B O 1
ATOM 1514 N N . CYS B 1 83 ? -4.883 -6.738 -10.562 1 96.88 83 CYS B N 1
ATOM 1515 C CA . CYS B 1 83 ? -4.59 -6.242 -11.898 1 96.88 83 CYS B CA 1
ATOM 1516 C C . CYS B 1 83 ? -5.102 -4.816 -12.07 1 96.88 83 CYS B C 1
ATOM 1518 O O . CYS B 1 83 ? -4.848 -4.18 -13.102 1 96.88 83 CYS B O 1
ATOM 1520 N N . GLY B 1 84 ? -5.816 -4.234 -11.102 1 98.06 84 GLY B N 1
ATOM 1521 C CA . GLY B 1 84 ? -6.324 -2.869 -11.133 1 98.06 84 GLY B CA 1
ATOM 1522 C C . GLY B 1 84 ? -6.391 -2.229 -9.758 1 98.06 84 GLY B C 1
ATOM 1523 O O . GLY B 1 84 ? -6.609 -2.916 -8.758 1 98.06 84 GLY B O 1
ATOM 1524 N N . ILE B 1 85 ? -6.195 -0.962 -9.695 1 98.5 85 ILE B N 1
ATOM 1525 C CA . ILE B 1 85 ? -6.363 -0.251 -8.43 1 98.5 85 ILE B CA 1
ATOM 1526 C C . ILE B 1 85 ? -7.062 1.083 -8.68 1 98.5 85 ILE B C 1
ATOM 1528 O O . ILE B 1 85 ? -7.035 1.606 -9.797 1 98.5 85 ILE B O 1
ATOM 1532 N N . ARG B 1 86 ? -7.672 1.672 -7.688 1 98.31 86 ARG B N 1
ATOM 1533 C CA . ARG B 1 86 ? -8.016 3.086 -7.594 1 98.31 86 ARG B CA 1
ATOM 1534 C C . ARG B 1 86 ? -7.684 3.641 -6.215 1 98.31 86 ARG B C 1
ATOM 1536 O O . ARG B 1 86 ? -7.531 2.883 -5.254 1 98.31 86 ARG B O 1
ATOM 1543 N N . THR B 1 87 ? -7.574 4.949 -6.238 1 96.81 87 THR B N 1
ATOM 1544 C CA . THR B 1 87 ? -7.125 5.578 -5 1 96.81 87 THR B CA 1
ATOM 1545 C C . THR B 1 87 ? -8.125 6.633 -4.535 1 96.81 87 THR B C 1
ATOM 1547 O O . THR B 1 87 ? -8.805 7.254 -5.352 1 96.81 87 THR B O 1
ATOM 1550 N N . GLN B 1 88 ? -8.289 6.73 -3.229 1 94.44 88 GLN B N 1
ATOM 1551 C CA . GLN B 1 88 ? -8.992 7.828 -2.576 1 94.44 88 GLN B CA 1
ATOM 1552 C C . GLN B 1 88 ? -8.016 8.852 -2.008 1 94.44 88 GLN B C 1
ATOM 1554 O O . GLN B 1 88 ? -7.262 8.547 -1.082 1 94.44 88 GLN B O 1
ATOM 1559 N N . ILE B 1 89 ? -8.055 10.055 -2.658 1 90.56 89 ILE B N 1
ATOM 1560 C CA . ILE B 1 89 ? -7.055 11.062 -2.326 1 90.56 89 ILE B CA 1
ATOM 1561 C C . ILE B 1 89 ? -7.746 12.375 -1.96 1 90.56 89 ILE B C 1
ATOM 1563 O O . ILE B 1 89 ? -8.672 12.805 -2.648 1 90.56 89 ILE B O 1
ATOM 1567 N N . GLU B 1 90 ? -7.367 12.852 -0.826 1 84.62 90 GLU B N 1
ATOM 1568 C CA . GLU B 1 90 ? -7.852 14.172 -0.417 1 84.62 90 GLU B CA 1
ATOM 1569 C C . GLU B 1 90 ? -6.883 15.266 -0.841 1 84.62 90 GLU B C 1
ATOM 1571 O O . GLU B 1 90 ? -5.715 15.258 -0.454 1 84.62 90 GLU B O 1
ATOM 1576 N N . LYS B 1 91 ? -7.426 16.203 -1.818 1 72.5 91 LYS B N 1
ATOM 1577 C CA . LYS B 1 91 ? -6.652 17.391 -2.197 1 72.5 91 LYS B CA 1
ATOM 1578 C C . LYS B 1 91 ? -7.082 18.609 -1.392 1 72.5 91 LYS B C 1
ATOM 1580 O O . LYS B 1 91 ? -8.266 18.797 -1.126 1 72.5 91 LYS B O 1
ATOM 1585 N N . ASP B 1 92 ? -6.316 19.156 -0.616 1 59.91 92 ASP B N 1
ATOM 1586 C CA . ASP B 1 92 ? -6.809 20.375 0.039 1 59.91 92 ASP B CA 1
ATOM 1587 C C . ASP B 1 92 ? -7.102 21.469 -0.98 1 59.91 92 ASP B C 1
ATOM 1589 O O . ASP B 1 92 ? -6.293 21.719 -1.878 1 59.91 92 ASP B O 1
ATOM 1593 N N . GLN B 1 93 ? -8.367 21.703 -1.233 1 50.38 93 GLN B N 1
ATOM 1594 C CA . GLN B 1 93 ? -8.836 22.797 -2.084 1 50.38 93 GLN B CA 1
ATOM 1595 C C . GLN B 1 93 ? -8.102 24.094 -1.765 1 50.38 93 GLN B C 1
ATOM 1597 O O . GLN B 1 93 ? -8.102 25.031 -2.568 1 50.38 93 GLN B O 1
ATOM 1602 N N . GLU B 1 94 ? -8.289 24.516 -0.611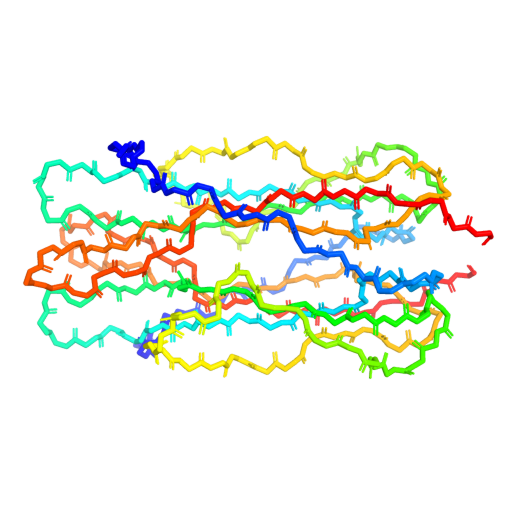 1 46.97 94 GLU B N 1
ATOM 1603 C CA . GLU B 1 94 ? -7.805 25.859 -0.372 1 46.97 94 GLU B CA 1
ATOM 1604 C C . GLU B 1 94 ? -6.316 25.984 -0.689 1 46.97 94 GLU B C 1
ATOM 1606 O O . GLU B 1 94 ? -5.656 24.984 -0.971 1 46.97 94 GLU B O 1
ATOM 1611 N N . GLU B 1 95 ? -5.688 27.078 -0.475 1 46.97 95 GLU B N 1
ATOM 1612 C CA . GLU B 1 95 ? -4.355 27.516 -0.873 1 46.97 95 GLU B CA 1
ATOM 1613 C C . GLU B 1 95 ? -3.318 26.422 -0.647 1 46.97 95 GLU B C 1
ATOM 1615 O O . GLU B 1 95 ? -2.18 26.531 -1.108 1 46.97 95 GLU B O 1
ATOM 1620 N N . GLY B 1 96 ? -3.5 25.531 0.501 1 44.19 96 GLY B N 1
ATOM 1621 C CA . GLY B 1 96 ? -2.34 24.766 0.935 1 44.19 96 GLY B CA 1
ATOM 1622 C C . GLY B 1 96 ? -2.338 23.344 0.419 1 44.19 96 GLY B C 1
ATOM 1623 O O . GLY B 1 96 ? -3.371 22.828 -0.017 1 44.19 96 GLY B O 1
ATOM 1624 N N . ASP B 1 97 ? -1.337 22.797 -0.174 1 49.25 97 ASP B N 1
ATOM 1625 C CA . ASP B 1 97 ? -0.718 21.656 -0.839 1 49.25 97 ASP B CA 1
ATOM 1626 C C . ASP B 1 97 ? -0.885 20.375 -0.013 1 49.25 97 ASP B C 1
ATOM 1628 O O . ASP B 1 97 ? -0.077 19.453 -0.119 1 49.25 97 ASP B O 1
ATOM 1632 N N . ASP B 1 98 ? -1.868 20.188 1.007 1 58.22 98 ASP B N 1
ATOM 1633 C CA . ASP B 1 98 ? -1.705 18.953 1.757 1 58.22 98 ASP B CA 1
ATOM 1634 C C . ASP B 1 98 ? -2.414 17.781 1.06 1 58.22 98 ASP B C 1
ATOM 1636 O O . ASP B 1 98 ? -3.609 17.875 0.766 1 58.22 98 ASP B O 1
ATOM 1640 N N . THR B 1 99 ? -1.976 17.047 0.197 1 68.88 99 THR B N 1
ATOM 1641 C CA . THR B 1 99 ? -2.408 15.828 -0.489 1 68.88 99 THR B CA 1
ATOM 1642 C C . THR B 1 99 ? -2.104 14.594 0.354 1 68.88 99 THR B C 1
ATOM 1644 O O . THR B 1 99 ? -1.04 14.5 0.971 1 68.88 99 THR B O 1
ATOM 1647 N N . GLY B 1 100 ? -3.268 13.867 0.644 1 85 100 GLY B N 1
ATOM 1648 C CA . GLY B 1 100 ? -3.064 12.625 1.378 1 85 100 GLY B CA 1
ATOM 1649 C C . GLY B 1 100 ? -3.775 11.438 0.756 1 85 100 GLY B C 1
ATOM 1650 O O . GLY B 1 100 ? -4.934 11.547 0.351 1 85 100 GLY B O 1
ATOM 1651 N N . LEU B 1 101 ? -3.01 10.406 0.582 1 92.5 101 LEU B N 1
ATOM 1652 C CA . LEU B 1 101 ? -3.584 9.117 0.188 1 92.5 101 LEU B CA 1
ATOM 1653 C C . LEU B 1 101 ? -4.355 8.492 1.344 1 92.5 101 LEU B C 1
ATOM 1655 O O . LEU B 1 101 ? -3.779 8.188 2.389 1 92.5 101 LEU B O 1
ATOM 1659 N N . ASN B 1 102 ? -5.66 8.242 1.152 1 91.88 102 ASN B N 1
ATOM 1660 C CA . ASN B 1 102 ? -6.48 7.773 2.264 1 91.88 102 ASN B CA 1
ATOM 1661 C C . ASN B 1 102 ? -6.895 6.316 2.086 1 91.88 102 ASN B C 1
ATOM 1663 O O . ASN B 1 102 ? -7.199 5.629 3.061 1 91.88 102 ASN B O 1
ATOM 1667 N N . ASN B 1 103 ? -6.965 5.887 0.857 1 95.56 103 ASN B N 1
ATOM 1668 C CA . ASN B 1 103 ? -7.449 4.535 0.601 1 95.56 103 ASN B CA 1
ATOM 1669 C C . ASN B 1 103 ? -6.992 4.023 -0.763 1 95.56 103 ASN B C 1
ATOM 1671 O O . ASN B 1 103 ? -6.703 4.816 -1.661 1 95.56 103 ASN B O 1
ATOM 1675 N N . VAL B 1 104 ? -6.902 2.723 -0.886 1 97.5 104 VAL B N 1
ATOM 1676 C CA . VAL B 1 104 ? -6.621 2.016 -2.133 1 97.5 104 VAL B CA 1
ATOM 1677 C C . VAL B 1 104 ? -7.598 0.853 -2.299 1 97.5 104 VAL B C 1
ATOM 1679 O O . VAL B 1 104 ? -7.762 0.038 -1.389 1 97.5 104 VAL B O 1
ATOM 1682 N N . GLN B 1 105 ? -8.242 0.796 -3.389 1 98 105 GLN B N 1
ATOM 1683 C CA . GLN B 1 105 ? -9.078 -0.343 -3.754 1 98 105 GLN B CA 1
ATOM 1684 C C . GLN B 1 105 ? -8.461 -1.125 -4.914 1 98 105 GLN B C 1
ATOM 1686 O O . GLN B 1 105 ? -7.926 -0.534 -5.852 1 98 105 GLN B O 1
ATOM 1691 N N . MET B 1 106 ? -8.578 -2.451 -4.852 1 97.75 106 MET B N 1
ATOM 1692 C CA . MET B 1 106 ? -7.953 -3.26 -5.895 1 97.75 106 MET B CA 1
ATOM 1693 C C . MET B 1 106 ? -8.992 -4.129 -6.602 1 97.75 106 MET B C 1
ATOM 1695 O O . MET B 1 106 ? -10.055 -4.402 -6.051 1 97.75 106 MET B O 1
ATOM 1699 N N . ASN B 1 107 ? -8.711 -4.512 -7.848 1 97.69 107 ASN B N 1
ATOM 1700 C CA . ASN B 1 107 ? -9.43 -5.52 -8.617 1 97.69 107 ASN B CA 1
ATOM 1701 C C . ASN B 1 107 ? -8.523 -6.691 -8.984 1 97.69 107 ASN B C 1
ATOM 1703 O O . ASN B 1 107 ? -7.344 -6.5 -9.281 1 97.69 107 ASN B O 1
ATOM 1707 N N . CYS B 1 108 ? -9.172 -7.84 -9.047 1 95.25 108 CYS B N 1
ATOM 1708 C CA . CYS B 1 108 ? -8.43 -9.07 -9.312 1 95.25 108 CYS B CA 1
ATOM 1709 C C . CYS B 1 108 ? -8.758 -9.602 -10.703 1 95.25 108 CYS B C 1
ATOM 1711 O O . CYS B 1 108 ? -9.891 -9.5 -11.164 1 95.25 108 CYS B O 1
ATOM 1713 N N . CYS B 1 109 ? -7.766 -10.164 -11.312 1 94.62 109 CYS B N 1
ATOM 1714 C CA . CYS B 1 109 ? -7.906 -10.875 -12.578 1 94.62 109 CYS B CA 1
ATOM 1715 C C . CYS B 1 109 ? -7.398 -12.312 -12.461 1 94.62 109 CYS B C 1
ATOM 1717 O O . CYS B 1 109 ? -6.539 -12.602 -11.625 1 94.62 109 CYS B O 1
ATOM 1719 N N . PRO B 1 110 ? -7.957 -13.141 -13.297 1 92.19 110 PRO B N 1
ATOM 1720 C CA . PRO B 1 110 ? -7.488 -14.531 -13.258 1 92.19 110 PRO B CA 1
ATOM 1721 C C . PRO B 1 110 ? -6.059 -14.688 -13.758 1 92.19 110 PRO B C 1
ATOM 1723 O O . PRO B 1 110 ? -5.648 -13.992 -14.695 1 92.19 110 PRO B O 1
ATOM 1726 N N . VAL B 1 111 ? -5.348 -15.508 -12.969 1 86.06 111 VAL B N 1
ATOM 1727 C CA . VAL B 1 111 ? -4.008 -15.844 -13.422 1 86.06 111 VAL B CA 1
ATOM 1728 C C . VAL B 1 111 ? -3.91 -17.359 -13.664 1 86.06 111 VAL B C 1
ATOM 1730 O O . VAL B 1 111 ? -4.598 -18.141 -13.008 1 86.06 111 VAL B O 1
ATOM 1733 N N . ASP B 1 112 ? -3.299 -17.766 -14.781 1 72.94 112 ASP B N 1
ATOM 1734 C CA . ASP B 1 112 ? -3.207 -19.172 -15.164 1 72.94 112 ASP B CA 1
ATOM 1735 C C . ASP B 1 112 ? -2.215 -19.922 -14.273 1 72.94 112 ASP B C 1
ATOM 1737 O O . ASP B 1 112 ? -1.268 -19.328 -13.758 1 72.94 112 ASP B O 1
#

Solvent-accessible surface area (backbone atoms only — not comparable to full-atom values): 11926 Å² total; per-residue (Å²): 130,82,57,50,66,52,24,37,75,45,67,75,45,67,44,60,90,88,29,24,57,55,34,36,30,38,22,20,33,51,51,45,91,62,96,44,56,48,16,20,40,40,43,35,37,23,20,16,45,91,68,41,73,66,62,81,44,78,46,58,44,54,84,84,67,76,74,55,46,72,50,72,81,43,68,47,55,56,54,34,36,46,25,28,38,25,26,21,38,26,68,46,83,62,100,59,80,49,51,8,26,32,46,76,48,74,40,64,37,84,47,135,130,82,54,51,65,52,23,39,74,46,67,76,46,67,44,61,90,87,29,25,57,54,34,36,29,37,22,22,34,53,50,44,91,67,96,45,55,47,16,21,41,39,43,34,37,23,19,16,45,92,69,39,72,64,60,81,44,80,47,57,45,54,85,81,66,75,73,55,45,74,51,72,82,43,68,47,55,54,55,35,37,46,24,28,39,24,26,21,39,26,69,50,80,59,99,55,85,52,49,8,26,32,46,77,47,76,40,63,37,82,50,135

Secondary structure (DSSP, 8-state):
---BTTBEEPPPEEPPTT-EEEEEEEEEE---TTT---EEEEEEEEEE-TTSSS-SEEEES-TT--SSEE---EE--TTEEEEEEEEEEEE--SSS--EEEEEEEEEEEE--/---BTTBEEPPPEEPPTT-EEEEEEEEEE---TTT---EEEEEEEEEE-TTSSS-SEEEES-TT--SSEE---EE--TTEEEEEEEEEEEE--SSS--EEEEEEEEEEEE--

pLDDT: mean 83.18, std 17.2, range [33.94, 98.5]

Foldseek 3Di:
DPAPPVGDQDDDDDDPPQKDWFWKKFFWDDDDPDVRATATDWMKTFIDHQFADDGDDIDIRDPPPDDGDIDDIAGDHGQKDWDDKDWDWDAPPDDDGRIYTGGMHTDIDGHD/DDAPPVGDQDDDDDDPPQKDWFWKKFFWDDQDPDPRATATDWMKTFIDHQFADDGDDIDIRDPPPDDGDIDDIAGDHGQKDWDDKDWDWDAPPPPDGRIYTGGMHTDIDGHD

Organism: Caenorhabditis elegans (NCBI:txid6239)

Nearest PDB structures (foldseek):
  5zi1-assembly1_A  TM=5.259E-01  e=4.512E+00  Bacillus thuringiensis
  4mq0-assembly1_A-2  TM=4.979E-01  e=4.061E+00  Parkia biglobosa
  3eb7-assembly1_A  TM=2.844E-01  e=1.419E+00  Bacillus thuringiensis
  2c9k-assembly1_A  TM=4.451E-01  e=9.525E-01  Bacillus thuringiensis
  4mq0-assembly1_A-2  TM=4.975E-01  e=4.584E+00  Parkia biglobosa

Sequence (224 aa):
MREGPFGKWYDFQYCPNNLVIVGFRLKSERQSNAVDDAGALNIAVFCGTPNHRGHIVTLEGEVNIKSGKWTADQFCPSNFAVCGIRTQIEKDQEEGDDTGLNNVQMNCCPVDMREGPFGKWYDFQYCPNNLVIVGFRLKSERQSNAVDDAGALNIAVFCGTPNHRGHIVTLEGEVNIKSGKWTADQFCPSNFAVCGIRTQIEKDQEEGDDTGLNNVQMNCCPVD

Radius of gyration: 16.94 Å; Cα contacts (8 Å, |Δi|>4): 620; chains: 2; bounding box: 36×51×42 Å

InterPro domains:
  IPR005515 Vitelline membrane outer layer protein I (VOMI) [PF03762] (2-109)
  IPR005515 Vitelline membrane outer layer protein I (VOMI) [PTHR18841] (3-111)
  IPR036706 Vitelline membrane outer layer protein I (VOMI) superfamily [G3DSA:2.100.10.20] (1-109)
  IPR036706 Vitelline membrane outer layer protein I (VOMI) superfamily [SSF51092] (3-109)